Protein AF-A0A545VGW4-F1 (afdb_monomer)

Radius of gyration: 19.96 Å; Cα contacts (8 Å, |Δi|>4): 378; chains: 1; bounding box: 52×43×53 Å

pLDDT: mean 81.4, std 13.67, range [28.83, 96.44]

Organism: NCBI:txid43265

Mean predicted aligned error: 7.71 Å

Foldseek 3Di:
DFPLVVVLVVCAPVAQLLVLLVLLCVQQVVCLVVVDDDPSNVVSLVSSVVRLVVCLPDPPNDLDLSSLNSLVSSVVSCQFHNFPVRCPCSLVSLLSSLLSVQVDPDDDDPSSLRSLQVSLLVNLLVLLQDVPDPLVSNLSSNLVSDDQALDDFPVSHHLPCPHSNNSSCVSVCLVCVVVCLVVLVVSLVSLVVVLVRLVVVLVVLVVVCVVCVVVVHHDDPSSVVSSLRSLLVNLVSLLSNLQSLLSCCVVPNDPVSLVVSVVSLVVLVVSLVVQPVVPLSSLVSSLRNLLSSLLRHPDPVSNVVSVVSNVVNCSSRVSRDDSNSSGDSSVVVVVD

Solvent-accessible surface area (backbone atoms only — not comparable to full-atom values): 18518 Å² total; per-residue (Å²): 86,68,81,52,65,80,53,48,76,83,48,61,84,75,40,73,25,30,42,32,19,53,52,14,43,65,47,38,54,62,24,41,80,68,67,45,84,46,72,68,20,50,54,28,43,52,50,17,52,50,37,46,53,50,53,70,67,38,89,78,52,70,87,42,66,52,55,53,53,18,52,52,41,46,53,57,42,35,53,48,66,29,49,80,84,74,50,76,54,59,63,57,51,51,52,54,46,50,63,62,54,52,78,56,93,61,92,68,52,72,58,50,34,51,51,48,35,53,51,44,51,53,53,48,62,51,35,56,76,35,88,85,57,65,54,76,84,40,44,73,49,48,52,72,31,66,66,89,61,94,61,57,48,97,88,68,43,70,58,66,79,75,34,62,79,44,47,68,46,45,43,60,44,60,74,41,42,82,87,34,44,71,58,45,55,54,53,36,58,51,37,70,58,49,38,61,52,36,49,50,53,40,50,55,52,50,52,53,42,50,51,34,47,76,72,76,38,81,64,55,71,68,56,58,42,41,47,45,31,40,46,44,50,32,29,53,46,46,19,52,38,46,46,41,48,45,52,46,43,72,77,58,72,49,74,73,56,50,57,51,53,55,52,51,36,53,49,27,55,51,46,46,60,74,26,58,92,44,57,53,76,32,38,66,49,36,45,58,19,38,45,35,30,50,75,61,55,84,50,68,66,60,37,51,53,43,53,54,52,50,53,62,45,40,62,32,25,76,56,26,74,69,67,83,72,77,55,66,57,66,74,60,74,72,74,111

Structure (mmCIF, N/CA/C/O backbone):
data_AF-A0A545VGW4-F1
#
_entry.id   AF-A0A545VGW4-F1
#
loop_
_atom_site.group_PDB
_atom_site.id
_atom_site.type_symbol
_atom_site.label_atom_id
_atom_site.label_alt_id
_atom_site.label_comp_id
_atom_site.label_asym_id
_atom_site.label_entity_id
_atom_site.label_seq_id
_atom_site.pdbx_PDB_ins_code
_atom_site.Cartn_x
_atom_site.Cartn_y
_atom_site.Cartn_z
_atom_site.occupancy
_atom_site.B_iso_or_equiv
_atom_site.auth_seq_id
_atom_site.auth_comp_id
_atom_site.auth_asym_id
_atom_site.auth_atom_id
_atom_site.pdbx_PDB_model_num
ATOM 1 N N . MET A 1 1 ? 0.129 3.528 5.821 1.00 46.19 1 MET A N 1
ATOM 2 C CA . MET A 1 1 ? -1.132 3.392 6.587 1.00 46.19 1 MET A CA 1
ATOM 3 C C . MET A 1 1 ? -1.333 4.617 7.460 1.00 46.19 1 MET A C 1
ATOM 5 O O . MET A 1 1 ? -0.367 5.239 7.873 1.00 46.19 1 MET A O 1
ATOM 9 N N . SER A 1 2 ? -2.578 5.034 7.615 1.00 52.00 2 SER A N 1
ATOM 10 C CA . SER A 1 2 ? -2.983 6.432 7.676 1.00 52.00 2 SER A CA 1
ATOM 11 C C . SER A 1 2 ? -3.083 7.013 9.095 1.00 52.00 2 SER A C 1
ATOM 13 O O . SER A 1 2 ? -3.681 6.431 9.994 1.00 52.00 2 SER A O 1
ATOM 15 N N . HIS A 1 3 ? -2.524 8.215 9.280 1.00 64.56 3 HIS A N 1
ATOM 16 C CA . HIS A 1 3 ? -2.482 8.963 10.547 1.00 64.56 3 HIS A CA 1
ATOM 17 C C . HIS A 1 3 ? -3.846 9.086 11.261 1.00 64.56 3 HIS A C 1
ATOM 19 O O . HIS A 1 3 ? -3.894 9.133 12.488 1.00 64.56 3 HIS A O 1
ATOM 25 N N . TRP A 1 4 ? -4.942 9.072 10.497 1.00 78.88 4 TRP A N 1
ATOM 26 C CA . TRP A 1 4 ? -6.310 9.250 10.983 1.00 78.88 4 TRP A CA 1
ATOM 27 C C . TRP A 1 4 ? -6.845 8.094 11.841 1.00 78.88 4 TRP A C 1
ATOM 29 O O . TRP A 1 4 ? -7.785 8.305 12.602 1.00 78.88 4 TRP A O 1
ATOM 39 N N . LEU A 1 5 ? -6.257 6.889 11.781 1.00 82.12 5 LEU A N 1
ATOM 40 C CA . LEU A 1 5 ? -6.705 5.762 12.617 1.00 82.12 5 LEU A CA 1
ATOM 41 C C . LEU A 1 5 ? -6.584 6.068 14.118 1.00 82.12 5 LEU A C 1
ATOM 43 O O . LEU A 1 5 ? -7.394 5.601 14.912 1.00 82.12 5 LEU A O 1
ATOM 47 N N . GLY A 1 6 ? -5.614 6.905 14.506 1.00 81.81 6 GLY A N 1
ATOM 48 C CA . GLY A 1 6 ? -5.460 7.359 15.890 1.00 81.81 6 GLY A CA 1
ATOM 49 C C . GLY A 1 6 ? -6.588 8.270 16.384 1.00 81.81 6 GLY A C 1
ATOM 50 O O . GLY A 1 6 ? -6.734 8.440 17.591 1.00 81.81 6 GLY A O 1
ATOM 51 N N . ASP A 1 7 ? -7.391 8.831 15.478 1.00 85.06 7 ASP A N 1
ATOM 52 C CA . ASP A 1 7 ? -8.531 9.685 15.817 1.00 85.06 7 ASP A CA 1
ATOM 53 C C . ASP A 1 7 ? -9.840 8.895 15.961 1.00 85.06 7 ASP A C 1
ATOM 55 O O . ASP A 1 7 ? -10.827 9.442 16.452 1.00 85.06 7 ASP A O 1
ATOM 59 N N . LEU A 1 8 ? -9.854 7.608 15.587 1.00 87.88 8 LEU A N 1
ATOM 60 C CA . LEU A 1 8 ? -11.040 6.753 15.678 1.00 87.88 8 LEU A CA 1
ATOM 61 C C . LEU A 1 8 ? -11.615 6.619 17.094 1.00 87.88 8 LEU A C 1
ATOM 63 O O . LEU A 1 8 ? -12.831 6.746 17.227 1.00 87.88 8 LEU A O 1
ATOM 67 N N . PRO A 1 9 ? -10.812 6.429 18.164 1.00 87.12 9 PRO A N 1
ATOM 68 C CA . PRO A 1 9 ? -11.367 6.285 19.510 1.00 87.12 9 PRO A CA 1
ATOM 69 C C . PRO A 1 9 ? -12.195 7.495 19.956 1.00 87.12 9 PRO A C 1
ATOM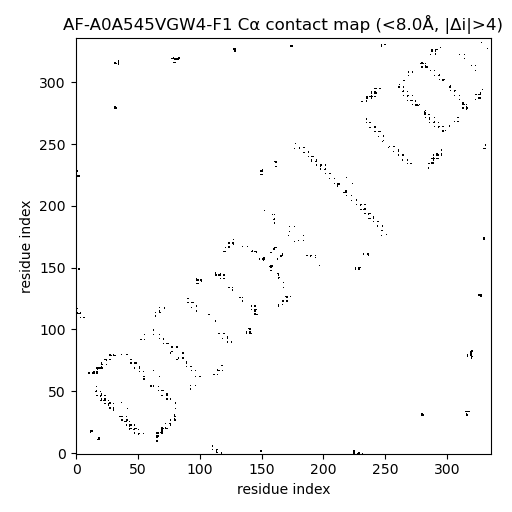 71 O O . PRO A 1 9 ? -13.195 7.337 20.646 1.00 87.12 9 PRO A O 1
ATOM 74 N N . LYS A 1 10 ? -11.826 8.706 19.516 1.00 88.69 10 LYS A N 1
ATOM 75 C CA . LYS A 1 10 ? -12.554 9.946 19.842 1.00 88.69 10 LYS A CA 1
ATOM 76 C C . LYS A 1 10 ? -13.909 10.051 19.134 1.00 88.69 10 LYS A C 1
ATOM 78 O O . LYS A 1 10 ? -14.701 10.919 19.479 1.00 88.69 10 LYS A O 1
ATOM 83 N N . ARG A 1 11 ? -14.148 9.210 18.125 1.00 87.38 11 ARG A N 1
ATOM 84 C CA . ARG A 1 11 ? -15.370 9.179 17.309 1.00 87.38 11 ARG A CA 1
ATOM 85 C C . ARG A 1 11 ? -16.294 8.023 17.682 1.00 87.38 11 ARG A C 1
ATOM 87 O O . ARG A 1 11 ? -17.358 7.892 17.082 1.00 87.38 11 ARG A O 1
ATOM 94 N N . PHE A 1 12 ? -15.917 7.198 18.655 1.00 87.12 12 PHE A N 1
ATOM 95 C CA . PHE A 1 12 ? -16.781 6.132 19.147 1.00 87.12 12 PHE A CA 1
ATOM 96 C C . PHE A 1 12 ? -18.093 6.714 19.703 1.00 87.12 12 PHE A C 1
ATOM 98 O O . PHE A 1 12 ? -18.077 7.711 20.425 1.00 87.12 12 PHE A O 1
ATOM 105 N N . GLY A 1 13 ? -19.228 6.116 19.344 1.00 87.44 13 GLY A N 1
ATOM 106 C CA . GLY A 1 13 ? -20.574 6.572 19.692 1.00 87.44 13 GLY A CA 1
ATOM 107 C C . GLY A 1 13 ? -21.184 7.584 18.715 1.00 87.44 13 GLY A C 1
ATOM 108 O O . GLY A 1 13 ? -22.346 7.952 18.877 1.00 87.44 13 GLY A O 1
ATOM 109 N N . SER A 1 14 ? -20.436 8.049 17.705 1.00 87.12 14 SER A N 1
ATOM 110 C CA . SER A 1 14 ? -20.940 9.035 16.732 1.00 87.12 14 SER A CA 1
ATOM 111 C C . SER A 1 14 ? -21.767 8.414 15.604 1.00 87.12 14 SER A C 1
ATOM 113 O O . SER A 1 14 ? -22.655 9.068 15.059 1.00 87.12 14 SER A O 1
ATOM 115 N N . ASN A 1 15 ? -21.497 7.154 15.252 1.00 88.56 15 ASN A N 1
ATOM 116 C CA . ASN A 1 15 ? -22.116 6.483 14.117 1.00 88.56 15 ASN A CA 1
ATOM 117 C C . ASN A 1 15 ? -22.133 4.964 14.347 1.00 88.56 15 ASN A C 1
ATOM 119 O O . ASN A 1 15 ? -21.097 4.347 14.591 1.00 88.56 15 ASN A O 1
ATOM 123 N N . LYS A 1 16 ? -23.311 4.344 14.201 1.00 90.44 16 LYS A N 1
ATOM 124 C CA . LYS A 1 16 ? -23.504 2.905 14.455 1.00 90.44 16 LYS A CA 1
ATOM 125 C C . LYS A 1 16 ? -22.652 2.006 13.557 1.00 90.44 16 LYS A C 1
ATOM 127 O O . LYS A 1 16 ? -22.210 0.955 14.010 1.00 90.44 16 LYS A O 1
ATOM 132 N N . ALA A 1 17 ? -22.432 2.394 12.300 1.00 89.56 17 ALA A N 1
ATOM 133 C CA . ALA A 1 17 ? -21.600 1.628 11.380 1.00 89.56 17 ALA A CA 1
ATOM 134 C C . ALA A 1 17 ? -20.127 1.674 11.797 1.00 89.56 17 ALA A C 1
ATOM 136 O O . ALA A 1 17 ? -19.459 0.641 11.788 1.00 89.56 17 ALA A O 1
ATOM 137 N N . LEU A 1 18 ? -19.637 2.844 12.222 1.00 91.50 18 LEU A N 1
ATOM 138 C CA . LEU A 1 18 ? -18.276 2.981 12.739 1.00 91.50 18 LEU A CA 1
ATOM 139 C C . LEU A 1 18 ? -18.081 2.189 14.035 1.00 91.50 18 LEU A C 1
ATOM 141 O O . LEU A 1 18 ? -17.096 1.465 14.159 1.00 91.50 18 LEU A O 1
ATOM 145 N N . ASP A 1 19 ? -19.029 2.278 14.966 1.00 93.75 19 ASP A N 1
ATOM 146 C CA . ASP A 1 19 ? -18.958 1.562 16.241 1.00 93.75 19 ASP A CA 1
ATOM 147 C C . ASP A 1 19 ? -18.927 0.047 16.029 1.00 93.75 19 ASP A C 1
ATOM 149 O O . ASP A 1 19 ? -18.067 -0.639 16.585 1.00 93.75 19 ASP A O 1
ATOM 153 N N . ALA A 1 20 ? -19.814 -0.470 15.173 1.00 93.69 20 ALA A N 1
ATOM 154 C CA . ALA A 1 20 ? -19.836 -1.882 14.813 1.00 93.69 20 ALA A CA 1
ATOM 155 C C . ALA A 1 20 ? -18.527 -2.315 14.136 1.00 93.69 20 ALA A C 1
ATOM 157 O O . ALA A 1 20 ? -17.975 -3.357 14.483 1.00 93.69 20 ALA A O 1
ATOM 158 N N . ALA A 1 21 ? -17.977 -1.501 13.230 1.00 93.00 21 ALA A N 1
ATOM 159 C CA . ALA A 1 21 ? -16.710 -1.807 12.572 1.00 93.00 21 ALA A CA 1
ATOM 160 C C . ALA A 1 21 ? -15.518 -1.806 13.548 1.00 93.00 21 ALA A C 1
ATOM 162 O O . ALA A 1 21 ? -14.661 -2.683 13.466 1.00 93.00 21 ALA A O 1
ATOM 163 N N . ILE A 1 22 ? -15.474 -0.881 14.515 1.00 94.00 22 ILE A N 1
ATOM 164 C CA . ILE A 1 22 ? -14.460 -0.877 15.583 1.00 94.00 22 ILE A CA 1
ATOM 165 C C . ILE A 1 22 ? -14.575 -2.149 16.434 1.00 94.00 22 ILE A C 1
ATOM 167 O O . ILE A 1 22 ? -13.563 -2.793 16.711 1.00 94.00 22 ILE A O 1
ATOM 171 N N . GLN A 1 23 ? -15.792 -2.544 16.821 1.00 93.75 23 GLN A N 1
ATOM 172 C CA . GLN A 1 23 ? -16.017 -3.786 17.569 1.00 93.75 23 GLN A CA 1
ATOM 173 C C . GLN A 1 23 ? -15.606 -5.023 16.768 1.00 93.75 23 GLN A C 1
ATOM 175 O O . GLN A 1 23 ? -14.978 -5.929 17.317 1.00 93.75 23 GLN A O 1
ATOM 180 N N . GLY A 1 24 ? -15.892 -5.039 15.466 1.00 93.25 24 GLY A N 1
ATOM 181 C CA . GLY A 1 24 ? -15.442 -6.087 14.561 1.00 93.25 24 GLY A CA 1
ATOM 182 C C . GLY A 1 24 ? -13.918 -6.192 14.508 1.00 93.25 24 GLY A C 1
ATOM 183 O O . GLY A 1 24 ? -13.384 -7.294 14.623 1.00 93.25 24 GLY A O 1
ATOM 184 N N . VAL A 1 25 ? -13.201 -5.067 14.425 1.00 91.62 25 VAL A N 1
ATOM 185 C CA . VAL A 1 25 ? -11.728 -5.053 14.438 1.00 91.62 25 VAL A CA 1
ATOM 186 C C . VAL A 1 25 ? -11.204 -5.618 15.754 1.00 91.62 25 VAL A C 1
ATOM 188 O O . VAL A 1 25 ? -10.326 -6.477 15.737 1.00 91.62 25 VAL A O 1
ATOM 191 N N . ILE A 1 26 ? -11.774 -5.204 16.891 1.00 93.19 26 ILE A N 1
ATOM 192 C CA . ILE A 1 26 ? -11.409 -5.721 18.220 1.00 93.19 26 ILE A CA 1
ATOM 193 C C . ILE A 1 26 ? -11.656 -7.234 18.313 1.00 93.19 26 ILE A C 1
ATOM 195 O O . ILE A 1 26 ? -10.831 -7.956 18.871 1.00 93.19 26 ILE A O 1
ATOM 199 N N . ALA A 1 27 ? -12.768 -7.729 17.765 1.00 92.81 27 ALA A N 1
ATOM 200 C CA . ALA A 1 27 ? -13.104 -9.151 17.768 1.00 92.81 27 ALA A CA 1
ATOM 201 C C . ALA A 1 27 ? -12.227 -9.980 16.811 1.00 92.81 27 ALA A C 1
ATOM 203 O O . ALA A 1 27 ? -11.919 -11.134 17.106 1.00 92.81 27 ALA A O 1
ATOM 204 N N . SER A 1 28 ? -11.814 -9.394 15.686 1.00 90.31 28 SER A N 1
ATOM 205 C CA . SER A 1 28 ? -11.037 -10.063 14.636 1.00 90.31 28 SER A CA 1
ATOM 206 C C . SER A 1 28 ? -9.538 -10.065 14.925 1.00 90.31 28 SER A C 1
ATOM 208 O O . SER A 1 28 ? -8.848 -11.011 14.561 1.00 90.31 28 SER A O 1
ATOM 210 N N . PHE A 1 29 ? -9.023 -9.049 15.621 1.00 89.12 29 PHE A N 1
ATOM 211 C CA . PHE A 1 29 ? -7.591 -8.882 15.873 1.00 89.12 29 PHE A CA 1
ATOM 212 C C . PHE A 1 29 ? -6.909 -10.103 16.527 1.00 89.12 29 PHE A C 1
ATOM 214 O O . PHE A 1 29 ? -5.858 -10.518 16.037 1.00 89.12 29 PHE A O 1
ATOM 221 N N . PRO A 1 30 ? -7.481 -10.756 17.564 1.00 89.81 30 PRO A N 1
ATOM 222 C CA . PRO A 1 30 ? -6.883 -11.964 18.138 1.00 89.81 30 PRO A CA 1
ATOM 223 C C . PRO A 1 30 ? -6.782 -13.134 17.148 1.00 89.81 30 PRO A C 1
ATOM 225 O O . PRO A 1 30 ? -5.889 -13.968 17.297 1.00 89.81 30 PRO A O 1
ATOM 228 N N . CYS A 1 31 ? -7.656 -13.183 16.131 1.00 87.31 31 CYS A N 1
ATOM 229 C CA . CYS A 1 31 ? -7.685 -14.252 15.128 1.00 87.31 31 CYS A CA 1
ATOM 230 C C . CYS A 1 31 ? -6.413 -14.273 14.267 1.00 87.31 31 CYS A C 1
ATOM 232 O O . CYS A 1 31 ? -6.009 -15.339 13.810 1.00 87.31 31 CYS A O 1
ATOM 234 N N . LEU A 1 32 ? -5.742 -13.127 14.098 1.00 82.25 32 LEU A N 1
ATOM 235 C CA . LEU A 1 32 ? -4.473 -13.039 13.370 1.00 82.25 32 LEU A CA 1
ATOM 236 C C . LEU A 1 32 ? -3.341 -13.801 14.067 1.00 82.25 32 LEU A C 1
ATOM 238 O O . LEU A 1 32 ? -2.542 -14.481 13.429 1.00 82.25 32 LEU A O 1
ATOM 242 N N . TYR A 1 33 ? -3.276 -13.699 15.394 1.00 83.50 33 TYR A N 1
ATOM 243 C CA . TYR A 1 33 ? -2.230 -14.348 16.184 1.00 83.50 33 TYR A CA 1
ATOM 244 C C . TYR A 1 33 ? -2.569 -15.809 16.476 1.00 83.50 33 TYR A C 1
ATOM 246 O O . TYR A 1 33 ? -1.687 -16.664 16.434 1.00 83.50 33 TYR A O 1
ATOM 254 N N . SER A 1 34 ? -3.845 -16.108 16.744 1.00 84.88 34 SER A N 1
ATOM 255 C CA . SER A 1 34 ? -4.308 -17.482 16.973 1.00 84.88 34 SER A CA 1
ATOM 256 C C . SER A 1 34 ? -4.441 -18.297 15.686 1.00 84.88 34 SER A C 1
ATOM 258 O O . SER A 1 34 ? -4.616 -19.514 15.755 1.00 84.88 34 SER A O 1
ATOM 260 N N . LYS A 1 35 ? -4.406 -17.637 14.519 1.00 80.50 35 LYS A N 1
ATOM 261 C CA . LYS A 1 35 ? -4.636 -18.227 13.190 1.00 80.50 35 LYS A CA 1
ATOM 262 C C . LYS A 1 35 ? -5.959 -18.992 13.095 1.00 80.50 35 LYS A C 1
ATOM 264 O O . LYS A 1 35 ? -6.089 -19.919 12.302 1.00 80.50 35 LYS A O 1
ATOM 269 N N . THR A 1 36 ? -6.924 -18.620 13.934 1.00 84.75 36 THR A N 1
ATOM 270 C CA . THR A 1 36 ? -8.211 -19.302 14.076 1.00 84.75 36 THR A CA 1
ATOM 271 C C . THR A 1 36 ? -9.320 -18.264 14.082 1.00 84.75 36 THR A C 1
ATOM 273 O O . THR A 1 36 ? -9.398 -17.441 14.998 1.00 84.75 36 THR A O 1
ATOM 276 N N . VAL A 1 37 ? -10.191 -18.317 13.075 1.00 86.50 37 VAL A N 1
ATOM 277 C CA . VAL A 1 37 ? -11.371 -17.453 12.999 1.00 86.50 37 VAL A CA 1
ATOM 278 C C . VAL A 1 37 ? -12.412 -17.913 14.017 1.00 86.50 37 VAL A C 1
ATOM 280 O O . VAL A 1 37 ? -12.737 -19.095 14.121 1.00 86.50 37 VAL A O 1
ATOM 283 N N . THR A 1 38 ? -12.934 -16.970 14.802 1.00 90.00 38 THR A N 1
ATOM 284 C CA . THR A 1 38 ? -13.931 -17.253 15.843 1.00 90.00 38 THR A CA 1
ATOM 285 C C . THR A 1 38 ? -15.333 -16.864 15.389 1.00 90.00 38 THR A C 1
ATOM 287 O O . THR A 1 38 ? -15.511 -15.899 14.646 1.00 90.00 38 THR A O 1
ATOM 290 N N . GLN A 1 39 ? -16.357 -17.545 15.914 1.00 90.06 39 GLN A N 1
ATOM 291 C CA . GLN A 1 39 ? -17.754 -17.168 15.667 1.00 90.06 39 GLN A CA 1
ATOM 292 C C . GLN A 1 39 ? -18.041 -15.722 16.101 1.00 90.06 39 GLN A C 1
ATOM 294 O O . GLN A 1 39 ? -18.779 -15.011 15.432 1.00 90.06 39 GLN A O 1
ATOM 299 N N . ARG A 1 40 ? -17.413 -15.258 17.191 1.00 92.31 40 ARG A N 1
ATOM 300 C CA . ARG A 1 40 ? -17.521 -13.867 17.648 1.00 92.31 40 ARG A CA 1
ATOM 301 C C . ARG A 1 40 ? -17.011 -12.877 16.597 1.00 92.31 40 ARG A C 1
ATOM 303 O O . ARG A 1 40 ? -17.646 -11.846 16.399 1.00 92.31 40 ARG A O 1
ATOM 310 N N . ALA A 1 41 ? -15.876 -13.172 15.966 1.00 90.88 41 ALA A N 1
ATOM 311 C CA . ALA A 1 41 ? -15.297 -12.316 14.937 1.00 90.88 41 ALA A CA 1
ATOM 312 C C . ALA A 1 41 ? -16.190 -12.265 13.687 1.00 90.88 41 ALA A C 1
ATOM 314 O O . ALA A 1 41 ? -16.485 -11.174 13.207 1.00 90.88 41 ALA A O 1
ATOM 315 N N . LEU A 1 42 ? -16.704 -13.418 13.242 1.00 89.19 42 LEU A N 1
ATOM 316 C CA . LEU A 1 42 ? -17.641 -13.502 12.115 1.00 89.19 42 LEU A CA 1
ATOM 317 C C . LEU A 1 42 ? -18.936 -12.724 12.382 1.00 89.19 42 LEU A C 1
ATOM 319 O O . LEU A 1 42 ? -19.303 -11.865 11.589 1.00 89.19 42 LEU A O 1
ATOM 323 N N . SER A 1 43 ? -19.578 -12.934 13.537 1.00 91.25 43 SER A N 1
ATOM 324 C CA . SER A 1 43 ? -20.806 -12.207 13.886 1.00 91.25 43 SER A CA 1
ATOM 325 C C . SER A 1 43 ? -20.599 -10.690 13.928 1.00 91.25 43 SER A C 1
ATOM 327 O O . SER A 1 43 ? -21.470 -9.936 13.500 1.00 91.25 43 SER A O 1
ATOM 329 N N . ALA A 1 44 ? -19.452 -10.230 14.437 1.00 92.62 44 ALA A N 1
ATOM 330 C CA . ALA A 1 44 ? -19.139 -8.804 14.501 1.00 92.62 44 ALA A CA 1
ATOM 331 C C . ALA A 1 44 ? -18.834 -8.211 13.113 1.00 92.62 44 ALA A C 1
ATOM 333 O O . ALA A 1 44 ? -19.229 -7.079 12.828 1.00 92.62 44 ALA A O 1
ATOM 334 N N . TYR A 1 45 ? -18.174 -8.975 12.237 1.00 89.50 45 TYR A N 1
ATOM 335 C CA . TYR A 1 45 ? -17.965 -8.607 10.837 1.00 89.50 45 TYR A CA 1
ATOM 336 C C . TYR A 1 45 ? -19.293 -8.481 10.078 1.00 89.50 45 TYR A C 1
ATOM 338 O O . TYR A 1 45 ? -19.542 -7.446 9.455 1.00 89.50 45 TYR A O 1
ATOM 346 N N . ASP A 1 46 ? -20.180 -9.470 10.200 1.00 88.75 46 ASP A N 1
ATOM 347 C CA . ASP A 1 46 ? -21.503 -9.455 9.567 1.00 88.75 46 ASP A CA 1
ATOM 348 C C . ASP A 1 46 ? -22.355 -8.282 10.060 1.00 88.75 46 ASP A C 1
ATOM 350 O O . ASP A 1 46 ? -23.044 -7.614 9.281 1.00 88.75 46 ASP A O 1
ATOM 354 N N . GLU A 1 47 ? -22.290 -7.987 11.360 1.00 91.94 47 GLU A N 1
ATOM 355 C CA . GLU A 1 47 ? -22.981 -6.844 11.944 1.00 91.94 47 GLU A CA 1
ATOM 356 C C . GLU A 1 47 ? -22.453 -5.511 11.394 1.00 91.94 47 GLU A C 1
ATOM 358 O O . GLU A 1 47 ? -23.252 -4.651 11.002 1.00 91.94 47 GLU A O 1
ATOM 363 N N . ALA A 1 48 ? -21.131 -5.343 11.308 1.00 90.44 48 ALA A N 1
ATOM 364 C CA . ALA A 1 48 ? -20.516 -4.159 10.716 1.00 90.44 48 ALA A CA 1
ATOM 365 C C . ALA A 1 48 ? -20.910 -3.995 9.238 1.00 90.44 48 ALA A C 1
ATOM 367 O O . ALA A 1 48 ? -21.322 -2.907 8.820 1.00 90.44 48 ALA A O 1
ATOM 368 N N . LEU A 1 49 ? -20.871 -5.082 8.460 1.00 87.88 49 LEU A N 1
ATOM 369 C CA . LEU A 1 49 ? -21.258 -5.094 7.050 1.00 87.88 49 LEU A CA 1
ATOM 370 C C . LEU A 1 49 ? -22.729 -4.705 6.871 1.00 87.88 49 LEU A C 1
ATOM 372 O O . LEU A 1 49 ? -23.069 -3.901 5.997 1.00 87.88 49 LEU A O 1
ATOM 376 N N . ARG A 1 50 ? -23.611 -5.227 7.731 1.00 88.25 50 ARG A N 1
ATOM 377 C CA . ARG A 1 50 ? -25.034 -4.875 7.749 1.00 88.25 50 ARG A CA 1
ATOM 378 C C . ARG A 1 50 ? -25.239 -3.382 7.996 1.00 88.25 50 ARG A C 1
ATOM 380 O O . ARG A 1 50 ? -25.997 -2.758 7.255 1.00 88.25 50 ARG A O 1
ATOM 387 N N . TYR A 1 51 ? -24.589 -2.797 9.004 1.00 88.69 51 TYR A N 1
ATOM 388 C CA . TYR A 1 51 ? -24.754 -1.369 9.293 1.00 88.69 51 TYR A CA 1
ATOM 389 C C . TYR A 1 51 ? -24.220 -0.476 8.178 1.00 88.69 51 TYR A C 1
ATOM 391 O O . TYR A 1 51 ? -24.889 0.487 7.818 1.00 88.69 51 TYR A O 1
ATOM 399 N N . VAL A 1 52 ? -23.081 -0.820 7.576 1.00 84.56 52 VAL A N 1
ATOM 400 C CA . VAL A 1 52 ? -22.548 -0.071 6.431 1.00 84.56 52 VAL A CA 1
ATOM 401 C C . VAL A 1 52 ? -23.495 -0.127 5.229 1.00 84.56 52 VAL A C 1
ATOM 403 O O . VAL A 1 52 ? -23.760 0.904 4.609 1.00 84.56 52 VAL A O 1
ATOM 406 N N . ARG A 1 53 ? -24.079 -1.295 4.927 1.00 82.62 53 ARG A N 1
ATOM 407 C CA . ARG A 1 53 ? -25.102 -1.423 3.873 1.00 82.62 53 ARG A CA 1
ATOM 408 C C . ARG A 1 53 ? -26.321 -0.541 4.154 1.00 82.62 53 ARG A C 1
ATOM 410 O O . ARG A 1 53 ? -26.782 0.151 3.250 1.00 82.62 53 ARG A O 1
ATOM 417 N N . LEU A 1 54 ? -26.807 -0.521 5.396 1.00 83.69 54 LEU A N 1
ATOM 418 C CA . LEU A 1 54 ? -27.930 0.332 5.801 1.00 83.69 54 LEU A CA 1
ATOM 419 C C . LEU A 1 54 ? -27.603 1.826 5.649 1.00 83.69 54 LEU A C 1
ATOM 421 O O . LEU A 1 54 ? -28.398 2.561 5.067 1.00 83.69 54 LEU A O 1
ATOM 425 N N . SER A 1 55 ? -26.418 2.263 6.089 1.00 79.62 55 SER A N 1
ATOM 426 C CA . SER A 1 55 ? -25.954 3.652 5.943 1.00 79.62 55 SER A CA 1
ATOM 427 C C . SER A 1 55 ? -25.841 4.105 4.483 1.00 79.62 55 SER A C 1
ATOM 429 O O . SER A 1 55 ? -25.994 5.284 4.182 1.00 79.62 55 SER A O 1
ATOM 431 N N . LEU A 1 56 ? -25.595 3.178 3.555 1.00 73.56 56 LEU A N 1
ATOM 432 C CA . LEU A 1 56 ? -25.516 3.474 2.122 1.00 73.56 56 LEU A CA 1
ATOM 433 C C . LEU A 1 56 ? -26.879 3.470 1.417 1.00 73.56 56 LEU A C 1
ATOM 435 O O . LEU A 1 56 ? -27.034 4.115 0.374 1.00 73.56 56 LEU A O 1
ATOM 439 N N . GLN A 1 57 ? -27.863 2.752 1.959 1.00 74.19 57 GLN A N 1
ATOM 440 C CA . GLN A 1 57 ? -29.233 2.722 1.440 1.00 74.19 57 GLN A CA 1
ATOM 441 C C . GLN A 1 57 ? -30.050 3.938 1.876 1.00 74.19 57 GLN A C 1
ATOM 443 O O . GLN A 1 57 ? -30.916 4.390 1.126 1.00 74.19 57 GLN A O 1
ATOM 448 N N . ASP A 1 58 ? -29.776 4.487 3.057 1.00 68.19 58 ASP A N 1
ATOM 449 C CA . ASP A 1 58 ? -30.493 5.652 3.552 1.00 68.19 58 ASP A CA 1
ATOM 450 C C . ASP A 1 58 ? -30.045 6.928 2.808 1.00 68.19 58 ASP A C 1
ATOM 452 O O . ASP A 1 58 ? -28.944 7.451 2.969 1.00 68.19 58 ASP A O 1
ATOM 456 N N . ALA A 1 59 ? -30.933 7.434 1.946 1.00 51.19 59 ALA A N 1
ATOM 457 C CA . ALA A 1 59 ? -30.729 8.664 1.183 1.00 51.19 59 ALA A CA 1
ATOM 458 C C . ALA A 1 59 ? -30.679 9.928 2.067 1.00 51.19 59 ALA A C 1
ATOM 460 O O . ALA A 1 59 ? -30.289 10.992 1.580 1.00 51.19 59 ALA A O 1
ATOM 461 N N . ARG A 1 60 ? -31.099 9.831 3.339 1.00 52.91 60 ARG A N 1
ATOM 462 C CA . ARG A 1 60 ? -31.116 10.932 4.313 1.00 52.91 60 ARG A CA 1
ATOM 463 C C . ARG A 1 60 ? -29.876 10.953 5.194 1.00 52.91 60 ARG A C 1
ATOM 465 O O . ARG A 1 60 ? -29.488 12.041 5.623 1.00 52.91 60 ARG A O 1
ATOM 472 N N . THR A 1 61 ? -29.230 9.811 5.448 1.00 50.81 61 THR A N 1
ATOM 473 C CA . THR A 1 61 ? -27.904 9.827 6.067 1.00 50.81 61 THR A CA 1
ATOM 474 C C . THR A 1 61 ? -26.930 10.415 5.068 1.00 50.81 61 THR A C 1
ATOM 476 O O . THR A 1 61 ? -26.621 9.842 4.022 1.00 50.81 61 THR A O 1
ATOM 479 N N . ASN A 1 62 ? -26.468 11.618 5.390 1.00 53.81 62 ASN A N 1
ATOM 480 C CA . ASN A 1 62 ? -25.275 12.176 4.797 1.00 53.81 62 ASN A CA 1
ATOM 481 C C . ASN A 1 62 ? -24.210 11.078 4.774 1.00 53.81 62 ASN A C 1
ATOM 483 O O . ASN A 1 62 ? -23.888 10.522 5.811 1.00 53.81 62 ASN A O 1
ATOM 487 N N . VAL A 1 63 ? -23.728 10.767 3.575 1.00 61.75 63 VAL A N 1
ATOM 488 C CA . VAL A 1 63 ? -22.493 10.034 3.282 1.00 61.75 63 VAL A CA 1
ATOM 489 C C . VAL A 1 63 ? -21.390 10.715 4.111 1.00 61.75 63 VAL A C 1
ATOM 491 O O . VAL A 1 63 ? -20.830 11.729 3.682 1.00 61.75 63 VAL A O 1
ATOM 494 N N . ASP A 1 64 ? -21.225 10.254 5.357 1.00 74.44 64 ASP A N 1
ATOM 495 C CA . ASP A 1 64 ? -20.414 10.854 6.415 1.00 74.44 64 ASP A CA 1
ATOM 496 C C . ASP A 1 64 ? -19.083 10.116 6.565 1.00 74.44 64 ASP A C 1
ATOM 498 O O . ASP A 1 64 ? -18.892 8.965 6.159 1.00 74.44 64 ASP A O 1
ATOM 502 N N . THR A 1 65 ? -18.099 10.825 7.097 1.00 80.75 65 THR A N 1
ATOM 503 C CA . THR A 1 65 ? -16.725 10.327 7.133 1.00 80.75 65 THR A CA 1
ATOM 504 C C . THR A 1 65 ? -16.582 9.130 8.070 1.00 80.75 65 THR A C 1
ATOM 506 O O . THR A 1 65 ? -15.740 8.263 7.849 1.00 80.75 65 THR A O 1
ATOM 509 N N . GLU A 1 66 ? -17.463 9.016 9.051 1.00 85.94 66 GLU A N 1
ATOM 510 C CA . GLU A 1 66 ? -17.607 7.873 9.934 1.00 85.94 66 GLU A CA 1
ATOM 511 C C . GLU A 1 66 ? -17.977 6.598 9.160 1.00 85.94 66 GLU A C 1
ATOM 513 O O . GLU A 1 66 ? -17.339 5.561 9.355 1.00 85.94 66 GLU A O 1
ATOM 518 N N . CYS A 1 67 ? -18.930 6.665 8.224 1.00 83.94 67 CYS A N 1
ATOM 519 C CA . CYS A 1 67 ? -19.264 5.540 7.351 1.00 83.94 67 CYS A CA 1
ATOM 520 C C . CYS A 1 67 ? -18.094 5.155 6.426 1.00 83.94 67 CYS A C 1
ATOM 522 O O . CYS A 1 67 ? -17.887 3.969 6.162 1.00 83.94 67 CYS A O 1
ATOM 524 N N . MET A 1 68 ? -17.285 6.117 5.960 1.00 80.81 68 MET A N 1
ATOM 525 C CA . MET A 1 68 ? -16.045 5.806 5.226 1.00 80.81 68 MET A CA 1
ATOM 526 C C . MET A 1 68 ? -15.031 5.073 6.090 1.00 80.81 68 MET A C 1
ATOM 528 O O . MET A 1 68 ? -14.425 4.094 5.658 1.00 80.81 68 MET A O 1
ATOM 532 N N . SER A 1 69 ? -14.825 5.557 7.310 1.00 87.19 69 SER A N 1
ATOM 533 C CA . SER A 1 69 ? -13.943 4.896 8.256 1.00 87.19 69 SER A CA 1
ATOM 534 C C . SER A 1 69 ? -14.415 3.465 8.518 1.00 87.19 69 SER A C 1
ATOM 536 O O . SER A 1 69 ? -13.592 2.556 8.476 1.00 87.19 69 SER A O 1
ATOM 538 N N . ALA A 1 70 ? -15.724 3.246 8.677 1.00 89.00 70 ALA A N 1
ATOM 539 C CA . ALA A 1 70 ? -16.311 1.915 8.816 1.00 89.00 70 ALA A CA 1
ATOM 540 C C . ALA A 1 70 ? -16.039 1.014 7.597 1.00 89.00 7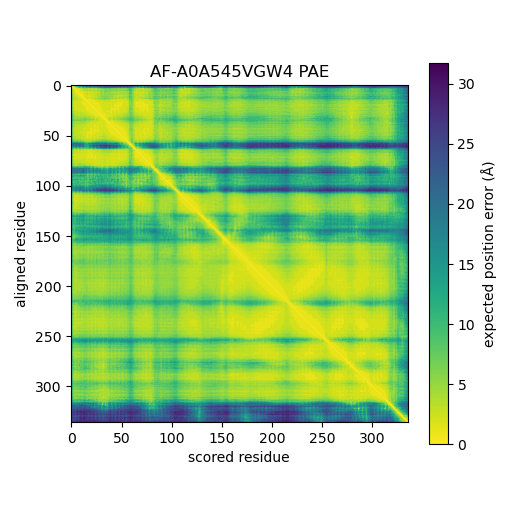0 ALA A C 1
ATOM 542 O O . ALA A 1 70 ? -15.636 -0.133 7.770 1.00 89.00 70 ALA A O 1
ATOM 543 N N . LEU A 1 71 ? -16.187 1.538 6.372 1.00 85.25 71 LEU A N 1
ATOM 544 C CA . LEU A 1 71 ? -15.857 0.826 5.128 1.00 85.25 71 LEU A CA 1
ATOM 545 C C . LEU A 1 71 ? -14.384 0.403 5.070 1.00 85.25 71 LEU A C 1
ATOM 547 O O . LEU A 1 71 ? -14.083 -0.736 4.721 1.00 85.25 71 LEU A O 1
ATOM 551 N N . PHE A 1 72 ? -13.461 1.295 5.438 1.00 85.06 72 PHE A N 1
ATOM 552 C CA . PHE A 1 72 ? -12.039 0.951 5.492 1.00 85.06 72 PHE A CA 1
ATOM 553 C C . PHE A 1 72 ? -11.762 -0.148 6.527 1.00 85.06 72 PHE A C 1
ATOM 555 O O . PHE A 1 72 ? -11.040 -1.097 6.235 1.00 85.06 72 PHE A O 1
ATOM 562 N N . LEU A 1 73 ? -12.352 -0.054 7.723 1.00 89.31 73 LEU A N 1
ATOM 563 C CA . LEU A 1 73 ? -12.194 -1.083 8.753 1.00 89.31 73 LEU A CA 1
ATOM 564 C C . LEU A 1 73 ? -12.801 -2.427 8.322 1.00 89.31 73 LEU A C 1
ATOM 566 O O . LEU A 1 73 ? -12.221 -3.463 8.627 1.00 89.31 73 LEU A O 1
ATOM 570 N N . LEU A 1 74 ? -13.914 -2.425 7.579 1.00 87.00 74 LEU A N 1
ATOM 571 C CA . LEU A 1 74 ? -14.473 -3.635 6.963 1.00 87.00 74 LEU A CA 1
ATOM 572 C C . LEU A 1 74 ? -13.498 -4.295 6.000 1.00 87.00 74 LEU A C 1
ATOM 574 O O . LEU A 1 74 ? -13.321 -5.505 6.073 1.00 87.00 74 LEU A O 1
ATOM 578 N N . HIS A 1 75 ? -12.844 -3.511 5.146 1.00 81.25 75 HIS A N 1
ATOM 579 C CA . HIS A 1 75 ? -11.820 -4.028 4.245 1.00 81.25 75 HIS A CA 1
ATOM 580 C C . HIS A 1 75 ? -10.647 -4.650 5.022 1.00 81.25 75 HIS A C 1
ATOM 582 O O . HIS A 1 75 ? -10.241 -5.769 4.729 1.00 81.25 75 HIS A O 1
ATOM 588 N N . VAL A 1 76 ? -10.182 -3.989 6.089 1.00 83.38 76 VAL A N 1
ATOM 589 C CA . VAL A 1 76 ? -9.129 -4.529 6.968 1.00 83.38 76 VAL A CA 1
ATOM 590 C C . VAL A 1 76 ? -9.555 -5.836 7.647 1.00 83.38 76 VAL A C 1
ATOM 592 O O . VAL A 1 76 ? -8.777 -6.779 7.695 1.00 83.38 76 VAL A O 1
ATOM 595 N N . MET A 1 77 ? -10.782 -5.917 8.170 1.00 85.56 77 MET A N 1
ATOM 596 C CA . MET A 1 77 ? -11.296 -7.155 8.771 1.00 85.56 77 MET A CA 1
ATOM 597 C C . MET A 1 77 ? -11.439 -8.268 7.737 1.00 85.56 77 MET A C 1
ATOM 599 O O . MET A 1 77 ? -11.098 -9.413 8.023 1.00 85.56 77 MET A O 1
ATOM 603 N N . HIS A 1 78 ? -11.919 -7.934 6.540 1.00 81.00 78 HIS A N 1
ATOM 604 C CA . HIS A 1 78 ? -12.039 -8.880 5.441 1.00 81.00 78 HIS A CA 1
ATOM 605 C C . HIS A 1 78 ? -10.678 -9.501 5.098 1.00 81.00 78 HIS A C 1
ATOM 607 O O . HIS A 1 78 ? -10.575 -10.718 4.980 1.00 81.00 78 HIS A O 1
ATOM 613 N N . ASP A 1 79 ? -9.616 -8.695 5.065 1.00 78.00 79 ASP A N 1
ATOM 614 C CA . ASP A 1 79 ? -8.245 -9.175 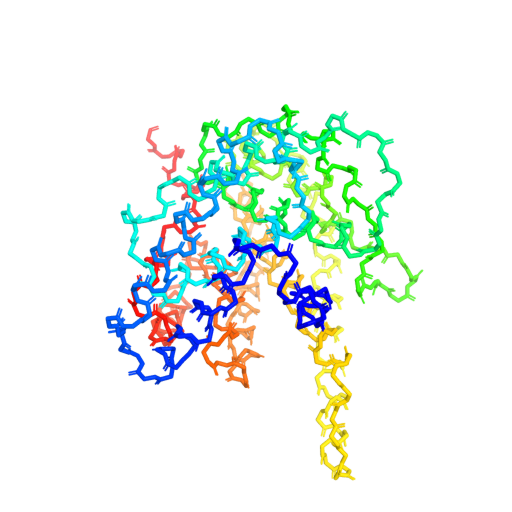4.866 1.00 78.00 79 ASP A CA 1
ATOM 615 C C . ASP A 1 79 ? -7.737 -10.095 5.990 1.00 78.00 79 ASP A C 1
ATOM 617 O O . ASP A 1 79 ? -6.712 -10.750 5.821 1.00 78.00 79 ASP A O 1
ATOM 621 N N . TRP A 1 80 ? -8.392 -10.145 7.150 1.00 82.00 80 TRP A N 1
ATOM 622 C CA . TRP A 1 80 ? -7.960 -10.962 8.290 1.00 82.00 80 TRP A CA 1
ATOM 623 C C . TRP A 1 80 ? -8.765 -12.249 8.441 1.00 82.00 80 TRP A C 1
ATOM 625 O O . TRP A 1 80 ? -8.200 -13.289 8.779 1.00 82.00 80 TRP A O 1
ATOM 635 N N . ILE A 1 81 ? -10.081 -12.162 8.243 1.00 80.56 81 ILE A N 1
ATOM 636 C CA . ILE A 1 81 ? -11.041 -13.223 8.584 1.00 80.56 81 ILE A CA 1
ATOM 637 C C . ILE A 1 81 ? -12.079 -13.491 7.486 1.00 80.56 81 ILE A C 1
ATOM 639 O O . ILE A 1 81 ? -12.931 -14.358 7.658 1.00 80.56 81 ILE A O 1
ATOM 643 N N . GLY A 1 82 ? -12.077 -12.710 6.405 1.00 68.56 82 GLY A N 1
ATOM 644 C CA . GLY A 1 82 ? -13.062 -12.819 5.336 1.00 68.56 82 GLY A CA 1
ATOM 645 C C . GLY A 1 82 ? -12.723 -13.937 4.356 1.00 68.56 82 GLY A C 1
ATOM 646 O O . GLY A 1 82 ? -11.559 -14.152 4.022 1.00 68.56 82 GLY A O 1
ATOM 647 N N . LYS A 1 83 ? -13.752 -14.620 3.842 1.00 67.38 83 LYS A N 1
ATOM 648 C CA . LYS A 1 83 ? -13.615 -15.551 2.714 1.00 67.38 83 LYS A CA 1
ATOM 649 C C . LYS A 1 83 ? -13.881 -14.818 1.405 1.00 67.38 83 LYS A C 1
ATOM 651 O O . LYS A 1 83 ? -14.681 -13.891 1.357 1.00 67.38 83 LYS A O 1
ATOM 656 N N . ARG A 1 84 ? -13.283 -15.286 0.304 1.00 57.00 84 ARG A N 1
ATOM 657 C CA . ARG A 1 84 ? -13.383 -14.650 -1.027 1.00 57.00 84 ARG A CA 1
ATOM 658 C C . ARG A 1 84 ? -14.819 -14.350 -1.486 1.00 57.00 84 ARG A C 1
ATOM 660 O O . ARG A 1 84 ? -15.040 -13.327 -2.114 1.00 57.00 84 ARG A O 1
ATOM 667 N N . GLN A 1 85 ? -15.778 -15.220 -1.168 1.00 54.09 85 GLN A N 1
ATOM 668 C CA . GLN A 1 85 ? -17.188 -15.052 -1.558 1.00 54.09 85 GLN A CA 1
ATOM 669 C C . GLN A 1 85 ? -17.913 -13.958 -0.749 1.00 54.09 85 GLN A C 1
ATOM 671 O O . GLN A 1 85 ? -18.949 -13.466 -1.183 1.00 54.09 85 GLN A O 1
ATOM 676 N N . ASP A 1 86 ? -17.348 -13.536 0.387 1.00 54.94 86 ASP A N 1
ATOM 677 C CA . ASP A 1 86 ? -17.923 -12.522 1.278 1.00 54.94 86 ASP A CA 1
ATOM 678 C C . ASP A 1 86 ? -17.400 -11.102 0.976 1.00 54.94 86 ASP A C 1
ATOM 680 O O . ASP A 1 86 ? -17.841 -10.133 1.600 1.00 54.94 86 ASP A O 1
ATOM 684 N N . ALA A 1 87 ? -16.436 -10.976 0.050 1.00 55.25 87 ALA A N 1
ATOM 685 C CA . ALA A 1 87 ? -15.841 -9.705 -0.381 1.00 55.25 87 ALA A CA 1
ATOM 686 C C . ALA A 1 87 ? -16.732 -8.950 -1.377 1.00 55.25 87 ALA A C 1
ATOM 688 O O . ALA A 1 87 ? -16.671 -7.718 -1.461 1.00 55.25 87 ALA A O 1
ATOM 689 N N . ASP A 1 88 ? -17.542 -9.706 -2.127 1.00 56.53 88 ASP A N 1
ATOM 690 C CA . ASP A 1 88 ? -18.399 -9.206 -3.195 1.00 56.53 88 ASP A CA 1
ATOM 691 C C . ASP A 1 88 ? -19.360 -8.152 -2.626 1.00 56.53 88 ASP A C 1
ATOM 693 O O . ASP A 1 88 ? -20.220 -8.416 -1.776 1.00 56.53 88 ASP A O 1
ATOM 697 N N . GLY A 1 89 ? -19.183 -6.907 -3.060 1.00 63.53 89 GLY A N 1
ATOM 698 C CA . GLY A 1 89 ? -19.974 -5.766 -2.624 1.00 63.53 89 GLY A CA 1
ATOM 699 C C . GLY A 1 89 ? -19.217 -4.738 -1.785 1.00 63.53 89 GLY A C 1
ATOM 700 O O . GLY A 1 89 ? -19.601 -3.575 -1.827 1.00 63.53 89 GLY A O 1
ATOM 701 N N . ILE A 1 90 ? -18.168 -5.078 -1.022 1.00 67.94 90 ILE A N 1
ATOM 702 C CA . ILE A 1 90 ? -17.508 -4.085 -0.137 1.00 67.94 90 ILE A CA 1
ATOM 703 C C . ILE A 1 90 ? -16.858 -2.967 -0.960 1.00 67.94 90 ILE A C 1
ATOM 705 O O . ILE A 1 90 ? -16.998 -1.781 -0.641 1.00 67.94 90 ILE A O 1
ATOM 709 N N . PHE A 1 91 ? -16.197 -3.333 -2.054 1.00 66.62 91 PHE A N 1
ATOM 710 C CA . PHE A 1 91 ? -15.574 -2.375 -2.960 1.00 66.62 91 PHE A CA 1
ATOM 711 C C . PHE A 1 91 ? -16.605 -1.571 -3.754 1.00 66.62 91 PHE A C 1
ATOM 713 O O . PHE A 1 91 ? -16.449 -0.361 -3.905 1.00 66.62 91 PHE A O 1
ATOM 720 N N . GLU A 1 92 ? -17.707 -2.187 -4.178 1.00 66.81 92 GLU A N 1
ATOM 721 C CA . GLU A 1 92 ? -18.836 -1.518 -4.831 1.00 66.81 92 GLU A CA 1
ATOM 722 C C . GLU A 1 92 ? -19.489 -0.487 -3.910 1.00 66.81 92 GLU A C 1
ATOM 724 O O . GLU A 1 92 ? -19.865 0.602 -4.355 1.00 66.81 92 GLU A O 1
ATOM 729 N N . LEU A 1 93 ? -19.597 -0.803 -2.617 1.00 68.94 93 LEU A N 1
ATOM 730 C CA . LEU A 1 93 ? -20.058 0.121 -1.586 1.00 68.94 93 LEU A CA 1
ATOM 731 C C . LEU A 1 93 ? -19.074 1.296 -1.439 1.00 68.94 93 LEU A C 1
ATOM 733 O O . LEU A 1 93 ? -19.512 2.447 -1.397 1.00 68.94 93 LEU A O 1
ATOM 737 N N . GLY A 1 94 ? -17.762 1.034 -1.461 1.00 69.06 94 GLY A N 1
ATOM 738 C CA . GLY A 1 94 ? -16.713 2.061 -1.473 1.00 69.06 94 GLY A CA 1
ATOM 739 C C . GLY A 1 94 ? -16.758 2.983 -2.701 1.00 69.06 94 GLY A C 1
ATOM 740 O O . GLY A 1 94 ? -16.687 4.206 -2.562 1.00 69.06 94 GLY A O 1
ATOM 741 N N . ILE A 1 95 ? -16.951 2.427 -3.899 1.00 67.69 95 ILE A N 1
ATOM 742 C CA . ILE A 1 95 ? -17.085 3.176 -5.161 1.00 67.69 95 ILE A CA 1
ATOM 743 C C . ILE A 1 95 ? -18.364 4.016 -5.166 1.00 67.69 95 ILE A C 1
ATOM 745 O O . ILE A 1 95 ? -18.328 5.217 -5.453 1.00 67.69 95 ILE A O 1
ATOM 749 N N . SER A 1 96 ? -19.493 3.407 -4.797 1.00 66.38 96 SER A N 1
ATOM 750 C CA . SER A 1 96 ? -20.786 4.090 -4.680 1.00 66.38 96 SER A CA 1
ATOM 751 C C . SER A 1 96 ? -20.702 5.262 -3.706 1.00 66.38 96 SER A C 1
ATOM 753 O O . SER A 1 96 ? -21.241 6.342 -3.967 1.00 66.38 96 SER A O 1
ATOM 755 N N . TYR A 1 97 ? -19.989 5.069 -2.597 1.00 70.56 97 TYR A N 1
ATOM 756 C CA . TYR A 1 97 ? -19.720 6.114 -1.624 1.00 70.56 97 TYR A CA 1
ATOM 757 C C . TYR A 1 97 ? -18.877 7.242 -2.236 1.00 70.56 97 TYR A C 1
ATOM 759 O O . TYR A 1 97 ? -19.269 8.412 -2.155 1.00 70.56 97 TYR A O 1
ATOM 767 N N . ALA A 1 98 ? -17.741 6.916 -2.869 1.00 67.38 98 ALA A N 1
ATOM 768 C CA . ALA A 1 98 ? -16.839 7.903 -3.462 1.00 67.38 98 ALA A CA 1
ATOM 769 C C . ALA A 1 98 ? -17.601 8.831 -4.425 1.00 67.38 98 ALA A C 1
ATOM 771 O O . ALA A 1 98 ? -17.580 10.051 -4.238 1.00 67.38 98 ALA A O 1
ATOM 772 N N . LEU A 1 99 ? -18.394 8.258 -5.339 1.00 67.00 99 LEU A N 1
ATOM 773 C CA . LEU A 1 99 ? -19.247 8.990 -6.288 1.00 67.00 99 LEU A CA 1
ATOM 774 C C . LEU A 1 99 ? -20.250 9.934 -5.611 1.00 67.00 99 LEU A C 1
ATOM 776 O O . LEU A 1 99 ? -20.455 11.062 -6.065 1.00 67.00 99 LEU A O 1
ATOM 780 N N . ARG A 1 100 ? -20.890 9.501 -4.518 1.00 66.88 100 ARG A N 1
ATOM 781 C CA . ARG A 1 100 ? -21.855 10.336 -3.781 1.00 66.88 100 ARG A CA 1
ATOM 782 C C . ARG A 1 100 ? -21.167 11.471 -3.020 1.00 66.88 100 ARG A C 1
ATOM 784 O O . ARG A 1 100 ? -21.713 12.570 -2.933 1.00 66.88 100 ARG A O 1
ATOM 791 N N . SER A 1 101 ? -19.963 11.225 -2.506 1.00 63.50 101 SER A N 1
ATOM 792 C CA . SER A 1 101 ? -19.190 12.180 -1.703 1.00 63.50 101 SER A CA 1
ATOM 793 C C . SER A 1 101 ? -18.533 13.304 -2.522 1.00 63.50 101 SER A C 1
ATOM 795 O O . SER A 1 101 ? -18.229 14.368 -1.974 1.00 63.50 101 SER A O 1
ATOM 797 N N . ALA A 1 102 ? -18.339 13.084 -3.828 1.00 59.88 102 ALA A N 1
ATOM 798 C CA . ALA A 1 102 ? -17.787 14.039 -4.792 1.00 59.88 102 ALA A CA 1
ATOM 799 C C . ALA A 1 102 ? -18.688 15.254 -5.032 1.00 59.88 102 ALA A C 1
ATOM 801 O O . ALA A 1 102 ? -18.219 16.355 -5.301 1.00 59.88 102 ALA A O 1
ATOM 802 N N . LYS A 1 103 ? -20.004 15.050 -4.914 1.00 57.34 103 LYS A N 1
ATOM 803 C CA . LYS A 1 103 ? -21.028 16.060 -5.214 1.00 57.34 103 LYS A CA 1
ATOM 804 C C . LYS A 1 103 ? -21.123 17.166 -4.157 1.00 57.34 103 LYS A C 1
ATOM 806 O O . LYS A 1 103 ? -21.920 18.086 -4.310 1.00 57.34 103 LYS A O 1
ATOM 811 N N . ARG A 1 104 ? -20.343 17.083 -3.074 1.00 56.31 104 ARG A N 1
ATOM 812 C CA . ARG A 1 104 ? -20.367 18.028 -1.952 1.00 56.31 104 ARG A CA 1
ATOM 813 C C . ARG A 1 104 ? -19.074 18.833 -1.935 1.00 56.31 104 ARG A C 1
ATOM 815 O O . ARG A 1 104 ? -18.065 18.383 -1.403 1.00 56.31 104 ARG A O 1
ATOM 822 N N . GLY A 1 105 ? -19.111 20.016 -2.544 1.00 53.50 105 GLY A N 1
ATOM 823 C CA . GLY A 1 105 ? -18.010 20.984 -2.577 1.00 53.50 105 GLY A CA 1
ATOM 824 C C . GLY A 1 105 ? -17.772 21.677 -1.231 1.00 53.50 105 GLY A C 1
ATOM 825 O O . GLY A 1 105 ? -17.885 22.894 -1.140 1.00 53.50 105 GLY A O 1
ATOM 826 N N . THR A 1 106 ? -17.479 20.919 -0.175 1.00 55.91 106 THR A N 1
ATOM 827 C CA . THR A 1 106 ? -17.195 21.449 1.168 1.00 55.91 106 THR A CA 1
ATOM 828 C C . THR A 1 106 ? -15.700 21.388 1.469 1.00 55.91 106 THR A C 1
ATOM 830 O O . THR A 1 106 ? -15.031 20.422 1.103 1.00 55.91 106 THR A O 1
ATOM 833 N N . ALA A 1 107 ? -15.175 22.401 2.164 1.00 67.44 107 ALA A N 1
ATOM 834 C CA . ALA A 1 107 ? -13.815 22.386 2.696 1.00 67.44 107 ALA A CA 1
ATOM 835 C C . ALA A 1 107 ? -13.650 21.193 3.656 1.00 67.44 107 ALA A C 1
ATOM 837 O O . ALA A 1 107 ? -14.204 21.189 4.751 1.00 67.44 107 ALA A O 1
ATOM 838 N N . LEU A 1 108 ? -12.930 20.160 3.213 1.00 73.25 108 LEU A N 1
ATOM 839 C CA . LEU A 1 108 ? -12.736 18.922 3.967 1.00 73.25 108 LEU A CA 1
ATOM 840 C C . LEU A 1 108 ? -11.753 19.136 5.123 1.00 73.25 108 LEU A C 1
ATOM 842 O O . LEU A 1 108 ? -10.662 19.689 4.928 1.00 73.25 108 LEU A O 1
ATOM 846 N N . SER A 1 109 ? -12.083 18.621 6.308 1.00 78.88 109 SER A N 1
ATOM 847 C CA . SER A 1 109 ? -11.120 18.572 7.413 1.00 78.88 109 SER A CA 1
ATOM 848 C C . SER A 1 109 ? -9.937 17.648 7.073 1.00 78.88 109 SER A C 1
ATOM 850 O O . SER A 1 109 ? -9.966 16.871 6.114 1.00 78.88 109 SER A O 1
ATOM 852 N N . GLU A 1 110 ? -8.845 17.736 7.834 1.00 79.69 110 GLU A N 1
ATOM 853 C CA . GLU A 1 110 ? -7.668 16.881 7.617 1.00 79.69 110 GLU A CA 1
ATOM 854 C C . GLU A 1 110 ? -8.001 15.387 7.747 1.00 79.69 110 GLU A C 1
ATOM 856 O O . GLU A 1 110 ? -7.589 14.586 6.906 1.00 79.69 110 GLU A O 1
ATOM 861 N N . PHE A 1 111 ? -8.818 15.030 8.743 1.00 81.75 111 PHE A N 1
ATOM 862 C CA . PHE A 1 111 ? -9.305 13.667 8.949 1.00 81.75 111 PHE A CA 1
ATOM 863 C C . PHE A 1 111 ? -10.053 13.148 7.714 1.00 81.75 111 PHE A C 1
ATOM 865 O O . PHE A 1 111 ? -9.730 12.084 7.191 1.00 81.75 111 PHE A O 1
ATOM 872 N N . GLU A 1 112 ? -10.993 13.935 7.187 1.00 80.06 112 GLU A N 1
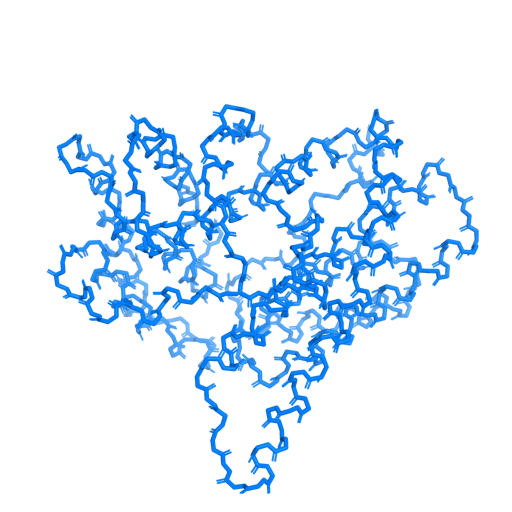ATOM 873 C CA . GLU A 1 112 ? -11.798 13.551 6.022 1.00 80.06 112 GLU A CA 1
ATOM 874 C C . GLU A 1 112 ? -10.945 13.378 4.768 1.00 80.06 112 GLU A C 1
ATOM 876 O O . GLU A 1 112 ? -11.118 12.410 4.028 1.00 80.06 112 GLU A O 1
ATOM 881 N N . ARG A 1 113 ? -9.978 14.278 4.545 1.00 78.75 113 ARG A N 1
ATOM 882 C CA . ARG A 1 113 ? -9.020 14.147 3.438 1.00 78.75 113 ARG A CA 1
ATOM 883 C C . ARG A 1 113 ? -8.195 12.871 3.564 1.00 78.75 113 ARG A C 1
ATOM 885 O O . ARG A 1 113 ? -8.003 12.171 2.571 1.00 78.75 113 ARG A O 1
ATOM 892 N N . ALA A 1 114 ? -7.729 12.549 4.767 1.00 79.38 114 ALA A N 1
ATOM 893 C CA . ALA A 1 114 ? -6.908 11.371 5.010 1.00 79.38 114 ALA A CA 1
ATOM 894 C C . ALA A 1 114 ? -7.699 10.060 4.833 1.00 79.38 114 ALA A C 1
ATOM 896 O O . ALA A 1 114 ? -7.187 9.117 4.219 1.00 79.38 114 ALA A O 1
ATOM 897 N N . VAL A 1 115 ? -8.948 10.009 5.309 1.00 80.94 115 VAL A N 1
ATOM 898 C CA . VAL A 1 115 ? -9.864 8.875 5.101 1.00 80.94 115 VAL A CA 1
ATOM 899 C C . VAL A 1 115 ? -10.152 8.694 3.612 1.00 80.94 115 VAL A C 1
ATOM 901 O O . VAL A 1 115 ? -9.885 7.622 3.067 1.00 80.94 115 VAL A O 1
ATOM 904 N N . ARG A 1 116 ? -10.595 9.759 2.927 1.00 79.31 116 ARG A N 1
ATOM 905 C CA . ARG A 1 116 ? -10.903 9.712 1.491 1.00 79.31 116 ARG A CA 1
ATOM 906 C C . ARG A 1 116 ? -9.706 9.256 0.668 1.00 79.31 116 ARG A C 1
ATOM 908 O O . ARG A 1 116 ? -9.859 8.374 -0.162 1.00 79.31 116 ARG A O 1
ATOM 915 N N . ARG A 1 117 ? -8.505 9.780 0.934 1.00 79.81 117 ARG A N 1
ATOM 916 C CA . ARG A 1 117 ? -7.287 9.352 0.230 1.00 79.81 117 ARG A CA 1
ATOM 917 C C . ARG A 1 117 ? -6.998 7.864 0.419 1.00 79.81 117 ARG A C 1
ATOM 919 O O . ARG A 1 117 ? -6.582 7.204 -0.526 1.00 79.81 117 ARG A O 1
ATOM 926 N N . THR A 1 118 ? -7.197 7.344 1.630 1.00 80.88 118 THR A N 1
ATOM 927 C CA . THR A 1 118 ? -6.959 5.923 1.928 1.00 80.88 118 THR A CA 1
ATOM 928 C C . THR A 1 118 ? -7.888 5.049 1.087 1.00 80.88 118 THR A C 1
ATOM 930 O O . THR A 1 118 ? -7.420 4.144 0.405 1.00 80.88 118 THR A O 1
ATOM 933 N N . ILE A 1 119 ? -9.178 5.391 1.050 1.00 79.62 119 ILE A N 1
ATOM 934 C CA . ILE A 1 119 ? -10.181 4.675 0.253 1.00 79.62 119 ILE A CA 1
ATOM 935 C C . ILE A 1 119 ? -9.917 4.822 -1.247 1.00 79.62 119 ILE A C 1
ATOM 937 O O . ILE A 1 119 ? -10.009 3.836 -1.969 1.00 79.62 119 ILE A O 1
ATOM 941 N N . SER A 1 120 ? -9.528 6.011 -1.719 1.00 79.94 120 SER A N 1
ATOM 942 C CA . SER A 1 120 ? -9.139 6.236 -3.117 1.00 79.94 120 SER A CA 1
ATOM 943 C C . SER A 1 120 ? -8.041 5.270 -3.558 1.00 79.94 120 SER A C 1
ATOM 945 O O . SER A 1 120 ? -8.139 4.683 -4.630 1.00 79.94 120 SER A O 1
ATOM 947 N N . ILE A 1 121 ? -7.009 5.078 -2.726 1.00 79.62 121 ILE A N 1
ATOM 948 C CA . ILE A 1 121 ? -5.923 4.136 -3.022 1.00 79.62 121 ILE A CA 1
ATOM 949 C C . ILE A 1 121 ? -6.458 2.700 -3.060 1.00 79.62 121 ILE A C 1
ATOM 951 O O . ILE A 1 121 ? -6.145 1.986 -4.005 1.00 79.62 121 ILE A O 1
ATOM 955 N N . CYS A 1 122 ? -7.299 2.291 -2.103 1.00 78.88 122 CYS A N 1
ATOM 956 C CA . CYS A 1 122 ? -7.923 0.962 -2.116 1.00 78.88 122 CYS A CA 1
ATOM 957 C C . CYS A 1 122 ? -8.745 0.718 -3.395 1.00 78.88 122 CYS A C 1
ATOM 959 O O . CYS A 1 122 ? -8.596 -0.325 -4.018 1.00 78.88 122 CYS A O 1
ATOM 961 N N . ILE A 1 123 ? -9.556 1.692 -3.830 1.00 78.12 123 ILE A N 1
ATOM 962 C CA . ILE A 1 123 ? -10.356 1.597 -5.065 1.00 78.12 123 ILE A CA 1
ATOM 963 C C . ILE A 1 123 ? -9.455 1.478 -6.301 1.00 78.12 123 ILE A C 1
ATOM 965 O O . ILE A 1 123 ? -9.732 0.676 -7.189 1.00 78.12 123 ILE A O 1
ATOM 969 N N . ILE A 1 124 ? -8.377 2.267 -6.371 1.00 79.62 124 ILE A N 1
ATOM 970 C CA . ILE A 1 124 ? -7.428 2.198 -7.489 1.00 79.62 124 ILE A CA 1
ATOM 971 C C . ILE A 1 124 ? -6.750 0.825 -7.532 1.00 79.62 124 ILE A C 1
ATOM 973 O O . ILE A 1 124 ? -6.663 0.235 -8.604 1.00 79.62 124 ILE A O 1
ATOM 977 N N . LEU A 1 125 ? -6.300 0.297 -6.392 1.00 77.88 125 LEU A N 1
ATOM 978 C CA . LEU A 1 125 ? -5.670 -1.024 -6.346 1.00 77.88 125 LEU A CA 1
ATOM 979 C C . LEU A 1 125 ? -6.642 -2.135 -6.770 1.00 77.88 125 LEU A C 1
ATOM 981 O O . LEU A 1 125 ? -6.256 -2.994 -7.554 1.00 77.88 125 LEU A O 1
ATOM 985 N N . GLU A 1 126 ? -7.904 -2.070 -6.341 1.00 74.12 126 GLU A N 1
ATOM 986 C CA . GLU A 1 126 ? -8.939 -3.038 -6.735 1.00 74.12 126 GLU A CA 1
ATOM 987 C C . GLU A 1 126 ? -9.280 -2.972 -8.235 1.00 74.12 126 GLU A C 1
ATOM 989 O O . GLU A 1 126 ? -9.577 -3.978 -8.881 1.00 74.12 126 GLU A O 1
ATOM 994 N N . SER A 1 127 ? -9.201 -1.783 -8.837 1.00 76.12 127 SER A N 1
ATOM 995 C CA . SER A 1 127 ? -9.464 -1.606 -10.272 1.00 76.12 127 SER A CA 1
ATOM 996 C C . SER A 1 127 ? -8.452 -2.303 -11.187 1.00 76.12 127 SER A C 1
ATOM 998 O O . SER A 1 127 ? -8.713 -2.453 -12.381 1.00 76.12 127 SER A O 1
ATOM 1000 N N . PHE A 1 128 ? -7.323 -2.785 -10.654 1.00 71.25 128 PHE A N 1
ATOM 1001 C CA . PHE A 1 128 ? -6.430 -3.661 -11.412 1.00 71.25 128 PHE A CA 1
ATOM 1002 C C . PHE A 1 128 ? -7.123 -4.973 -11.794 1.00 71.25 128 PHE A C 1
ATOM 1004 O O . PHE A 1 128 ? -6.928 -5.458 -12.906 1.00 71.25 128 PHE A O 1
ATOM 1011 N N . HIS A 1 129 ? -7.976 -5.522 -10.928 1.00 63.12 129 HIS A N 1
ATOM 1012 C CA . HIS A 1 129 ? -8.647 -6.814 -11.135 1.00 63.12 129 HIS A CA 1
ATOM 1013 C C . HIS A 1 129 ? -10.007 -6.677 -11.805 1.00 63.12 129 HIS A C 1
ATOM 1015 O O . HIS A 1 129 ? -10.494 -7.611 -12.446 1.00 63.12 129 HIS A O 1
ATOM 1021 N N . ARG A 1 130 ? -10.620 -5.504 -11.663 1.00 67.50 130 ARG A N 1
ATOM 1022 C CA . ARG A 1 130 ? -12.024 -5.263 -11.969 1.00 67.50 130 ARG A CA 1
ATOM 1023 C C . ARG A 1 130 ? -12.199 -4.277 -13.114 1.00 67.50 130 ARG A C 1
ATOM 1025 O O . ARG A 1 130 ? -12.144 -3.062 -12.940 1.00 67.50 130 ARG A O 1
ATOM 1032 N N . ARG A 1 131 ? -12.446 -4.825 -14.308 1.00 66.94 131 ARG A N 1
ATOM 1033 C CA . ARG A 1 131 ? -12.670 -4.048 -15.544 1.00 66.94 131 ARG A CA 1
ATOM 1034 C C . ARG A 1 131 ? -14.000 -3.289 -15.563 1.00 66.94 131 ARG A C 1
ATOM 1036 O O . ARG A 1 131 ? -14.197 -2.437 -16.420 1.00 66.94 131 ARG A O 1
ATOM 1043 N N . ASP A 1 132 ? -14.909 -3.602 -14.647 1.00 68.69 132 ASP A N 1
ATOM 1044 C CA . ASP A 1 132 ?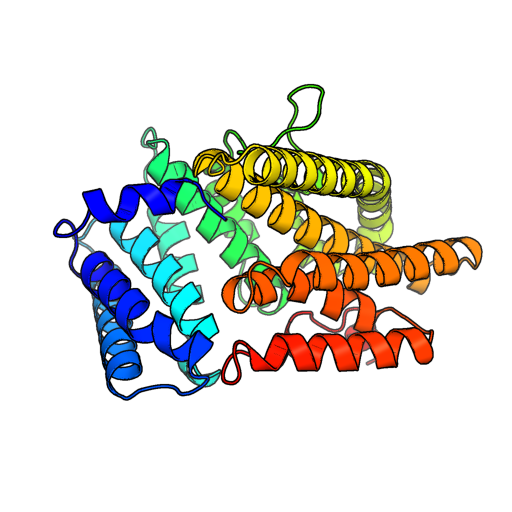 -16.184 -2.908 -14.465 1.00 68.69 132 ASP A CA 1
ATOM 1045 C C . ASP A 1 132 ? -16.036 -1.576 -13.709 1.00 68.69 132 ASP A C 1
ATOM 1047 O O . ASP A 1 132 ? -16.943 -0.742 -13.744 1.00 68.69 132 ASP A O 1
ATOM 1051 N N . ILE A 1 133 ? -14.886 -1.328 -13.069 1.00 70.94 133 ILE A N 1
ATOM 1052 C CA . ILE A 1 133 ? -14.615 -0.068 -12.374 1.00 70.94 133 ILE A CA 1
ATOM 1053 C C . ILE A 1 133 ? -14.184 0.999 -13.387 1.00 70.94 133 ILE A C 1
ATOM 1055 O O . ILE A 1 133 ? -13.036 1.052 -13.826 1.00 70.94 133 ILE A O 1
ATOM 1059 N N . ASN A 1 134 ? -15.097 1.915 -13.715 1.00 71.00 134 ASN A N 1
ATOM 1060 C CA . ASN A 1 134 ? -14.784 3.083 -14.536 1.00 71.00 134 ASN A CA 1
ATOM 1061 C C . ASN A 1 134 ? -14.100 4.180 -13.695 1.00 71.00 134 ASN A C 1
ATOM 1063 O O . ASN A 1 134 ? -14.753 5.062 -13.131 1.00 71.00 134 ASN A O 1
ATOM 1067 N N . LEU A 1 135 ? -12.766 4.130 -13.610 1.00 72.88 135 LEU A N 1
ATOM 1068 C CA . LEU A 1 135 ? -11.978 5.149 -12.907 1.00 72.88 135 LEU A CA 1
ATOM 1069 C C . LEU A 1 135 ? -12.026 6.535 -13.556 1.00 72.88 135 LEU A C 1
ATOM 1071 O O . LEU A 1 135 ? -11.840 7.531 -12.857 1.00 72.88 135 LEU A O 1
ATOM 1075 N N . GLU A 1 136 ? -12.285 6.627 -14.858 1.00 69.31 136 GLU A N 1
ATOM 1076 C CA . GLU A 1 136 ? -12.365 7.907 -15.568 1.00 69.31 136 GLU A CA 1
ATOM 1077 C C . GLU A 1 136 ? -13.502 8.770 -15.002 1.00 69.31 136 GLU A C 1
ATOM 1079 O O . GLU A 1 136 ? -13.311 9.949 -14.704 1.00 69.31 136 GLU A O 1
ATOM 1084 N N . GLN A 1 137 ? -14.651 8.152 -14.707 1.00 67.75 137 GLN A N 1
ATOM 1085 C CA . GLN A 1 137 ? -15.775 8.811 -14.030 1.00 67.75 137 GLN A CA 1
ATOM 1086 C C . GLN A 1 137 ? -15.456 9.215 -12.580 1.00 67.75 137 GLN A C 1
ATOM 1088 O O . GLN A 1 137 ? -16.089 10.115 -12.024 1.00 67.75 137 GLN A O 1
ATOM 1093 N N . LEU A 1 138 ? -14.468 8.568 -11.957 1.00 70.56 138 LEU A N 1
ATOM 1094 C CA . LEU A 1 138 ? -14.053 8.811 -10.576 1.00 70.56 138 LEU A CA 1
ATOM 1095 C C . LEU A 1 138 ? -12.908 9.822 -10.466 1.00 70.56 138 LEU A C 1
ATOM 1097 O O . LEU A 1 138 ? -12.705 10.373 -9.384 1.00 70.56 138 LEU A O 1
ATOM 1101 N N . ILE A 1 139 ? -12.182 10.106 -11.552 1.00 72.38 139 ILE A N 1
ATOM 1102 C CA . ILE A 1 139 ? -10.890 10.803 -11.513 1.00 72.38 139 ILE A CA 1
ATOM 1103 C C . ILE A 1 139 ? -10.981 12.162 -10.811 1.00 72.38 139 ILE A C 1
ATOM 1105 O O . ILE A 1 139 ? -10.194 12.446 -9.910 1.00 72.38 139 ILE A O 1
ATOM 1109 N N . GLY A 1 140 ? -12.010 12.959 -11.122 1.00 69.12 140 GLY A N 1
ATOM 1110 C CA . GLY A 1 140 ? -12.230 14.263 -10.494 1.00 69.12 140 GLY A CA 1
ATOM 1111 C C . GLY A 1 140 ? -12.460 14.154 -8.986 1.00 69.12 140 GLY A C 1
ATOM 1112 O O . GLY A 1 140 ? -11.940 14.955 -8.217 1.00 69.12 140 GLY A O 1
ATOM 1113 N N . THR A 1 141 ? -13.162 13.109 -8.545 1.00 71.62 141 THR A N 1
ATOM 1114 C CA . THR A 1 141 ? -13.403 12.822 -7.124 1.00 71.62 141 THR A CA 1
ATOM 1115 C C . THR A 1 141 ? -12.122 12.421 -6.406 1.00 71.62 141 THR A C 1
ATOM 1117 O O . THR A 1 141 ? -11.844 12.898 -5.306 1.00 71.62 141 THR A O 1
ATOM 1120 N N . LEU A 1 142 ? -11.345 11.531 -7.026 1.00 72.75 142 LEU A N 1
ATOM 1121 C CA . LEU A 1 142 ? -10.127 10.980 -6.444 1.00 72.75 142 LEU A CA 1
ATOM 1122 C C . LEU A 1 142 ? -9.055 12.070 -6.312 1.00 72.75 142 LEU A C 1
ATOM 1124 O O . LEU A 1 142 ? -8.388 12.154 -5.281 1.00 72.75 142 LEU A O 1
ATOM 1128 N N . LEU A 1 143 ? -8.941 12.963 -7.298 1.00 72.31 143 LEU A N 1
ATOM 1129 C CA . LEU A 1 143 ? -7.973 14.062 -7.289 1.00 72.31 143 LEU A CA 1
ATOM 1130 C C . LEU A 1 143 ? -8.245 15.106 -6.195 1.00 72.31 143 LEU A C 1
ATOM 1132 O O . LEU A 1 143 ? -7.295 15.660 -5.652 1.00 72.31 143 LEU A O 1
ATOM 1136 N N . ILE A 1 144 ? -9.501 15.316 -5.779 1.00 67.06 144 ILE A N 1
ATOM 1137 C CA . ILE A 1 144 ? -9.844 16.214 -4.652 1.00 67.06 144 ILE A CA 1
ATOM 1138 C C . ILE A 1 144 ? -9.246 15.718 -3.316 1.00 67.06 144 ILE A C 1
ATOM 1140 O O . ILE A 1 144 ? -9.133 16.470 -2.349 1.00 67.06 144 ILE A O 1
ATOM 1144 N N . THR A 1 145 ? -8.835 14.448 -3.247 1.00 65.44 145 THR A N 1
ATOM 1145 C CA . THR A 1 145 ? -8.251 13.826 -2.044 1.00 65.44 145 THR A CA 1
ATOM 1146 C C . THR A 1 145 ? -6.728 13.997 -1.938 1.00 65.44 145 THR A C 1
ATOM 1148 O O . THR A 1 145 ? -6.114 13.594 -0.936 1.00 65.44 145 THR A O 1
ATOM 1151 N N . GLU A 1 146 ? -6.110 14.624 -2.947 1.00 67.94 146 GLU A N 1
ATOM 1152 C CA . GLU A 1 146 ? -4.715 15.057 -2.903 1.00 67.94 146 GLU A CA 1
ATOM 1153 C C . GLU A 1 146 ? -4.507 16.058 -1.759 1.00 67.94 146 GLU A C 1
ATOM 1155 O O . GLU A 1 146 ? -5.284 16.979 -1.514 1.00 67.94 146 GLU A O 1
ATOM 1160 N N . GLY A 1 147 ? -3.446 15.844 -0.997 1.00 65.88 147 GLY A N 1
ATOM 1161 C CA . GLY A 1 147 ? -3.076 16.694 0.125 1.00 65.88 147 GLY A CA 1
ATOM 1162 C C . GLY A 1 147 ? -1.723 16.265 0.684 1.00 65.88 147 GLY A C 1
ATOM 1163 O O . GLY A 1 147 ? -1.110 15.338 0.145 1.00 65.88 147 GLY A O 1
ATOM 1164 N N . PRO A 1 148 ? -1.263 16.873 1.789 1.00 66.38 148 PRO A N 1
ATOM 1165 C CA . PRO A 1 148 ? 0.072 16.615 2.307 1.00 66.38 148 PRO A CA 1
ATOM 1166 C C . PRO A 1 148 ? 0.253 15.125 2.602 1.00 66.38 148 PRO A C 1
ATOM 1168 O O . PRO A 1 148 ? -0.623 14.468 3.181 1.00 66.38 148 PRO A O 1
ATOM 1171 N N . ARG A 1 149 ? 1.360 14.564 2.118 1.00 71.88 149 ARG A N 1
ATOM 1172 C CA . ARG A 1 149 ? 1.755 13.184 2.400 1.00 71.88 149 ARG A CA 1
ATOM 1173 C C . ARG A 1 149 ? 2.494 13.163 3.737 1.00 71.88 149 ARG A C 1
ATOM 1175 O O . ARG A 1 149 ? 3.213 14.111 4.034 1.00 71.88 149 ARG A O 1
ATOM 1182 N N . PRO A 1 150 ? 2.349 12.088 4.529 1.00 67.81 150 PRO A N 1
ATOM 1183 C CA . PRO A 1 150 ? 3.086 11.968 5.784 1.00 67.81 150 PRO A CA 1
ATOM 1184 C C . PRO A 1 150 ? 4.601 11.869 5.558 1.00 67.81 150 PRO A C 1
ATOM 1186 O O . PRO A 1 150 ? 5.363 12.099 6.484 1.00 67.81 150 PRO A O 1
ATOM 1189 N N . TYR A 1 151 ? 5.030 11.538 4.337 1.00 77.00 151 TYR A N 1
ATOM 1190 C CA . TYR A 1 151 ? 6.423 11.496 3.923 1.00 77.00 151 TYR A CA 1
ATOM 1191 C C . TYR A 1 151 ? 6.610 12.262 2.615 1.00 77.00 151 TYR A C 1
ATOM 1193 O O . TYR A 1 151 ? 5.778 12.205 1.704 1.00 77.00 151 TYR A O 1
ATOM 1201 N N . THR A 1 152 ? 7.732 12.959 2.534 1.00 82.81 152 THR A N 1
ATOM 1202 C CA . THR A 1 152 ? 8.196 13.698 1.365 1.00 82.81 152 THR A CA 1
ATOM 1203 C C . THR A 1 152 ? 9.652 13.343 1.102 1.00 82.81 152 THR A C 1
ATOM 1205 O O . THR A 1 152 ? 10.328 12.718 1.926 1.00 82.81 152 THR A O 1
ATOM 1208 N N . ARG A 1 153 ? 10.121 13.720 -0.082 1.00 80.69 153 ARG A N 1
ATOM 1209 C CA . ARG A 1 153 ? 11.536 13.727 -0.433 1.00 80.69 153 ARG A CA 1
ATOM 1210 C C . ARG A 1 153 ? 12.286 14.754 0.423 1.00 80.69 153 ARG A C 1
ATOM 1212 O O . ARG A 1 153 ? 11.681 15.638 1.028 1.00 80.69 153 ARG A O 1
ATOM 1219 N N . ALA A 1 154 ? 13.616 14.678 0.412 1.00 75.75 154 ALA A N 1
ATOM 1220 C CA . ALA A 1 154 ? 14.482 15.614 1.134 1.00 75.75 154 ALA A CA 1
ATOM 1221 C C . ALA A 1 154 ? 14.271 17.092 0.739 1.00 75.75 154 ALA A C 1
ATOM 1223 O O . ALA A 1 154 ? 14.485 17.981 1.553 1.00 75.75 154 ALA A O 1
ATOM 1224 N N . ASP A 1 155 ? 13.810 17.359 -0.488 1.00 76.25 155 ASP A N 1
ATOM 1225 C CA . ASP A 1 155 ? 13.465 18.700 -0.982 1.00 76.25 155 ASP A CA 1
ATOM 1226 C C . ASP A 1 155 ? 12.046 19.159 -0.583 1.00 76.25 155 ASP A C 1
ATOM 1228 O O . ASP A 1 155 ? 11.558 20.180 -1.067 1.00 76.25 155 ASP A O 1
ATOM 1232 N N . GLY A 1 156 ? 11.356 18.394 0.267 1.00 78.31 156 GLY A N 1
ATOM 1233 C CA . GLY A 1 156 ? 9.998 18.675 0.724 1.00 78.31 156 GLY A CA 1
ATOM 1234 C C . GLY A 1 156 ? 8.902 18.318 -0.282 1.00 78.31 156 GLY A C 1
ATOM 1235 O O . GLY A 1 156 ? 7.723 18.469 0.040 1.00 78.31 156 GLY A O 1
ATOM 1236 N N . LYS A 1 157 ? 9.239 17.819 -1.479 1.00 82.00 157 LYS A N 1
ATOM 1237 C CA . LYS A 1 157 ? 8.248 17.468 -2.507 1.00 82.00 157 LYS A CA 1
ATOM 1238 C C . LYS A 1 157 ? 7.694 16.059 -2.311 1.00 82.00 157 LYS A C 1
ATOM 1240 O O . LYS A 1 157 ? 8.354 15.165 -1.781 1.00 82.00 157 LYS A O 1
ATOM 1245 N N . ALA A 1 158 ? 6.462 15.844 -2.764 1.00 84.31 158 ALA A N 1
ATOM 1246 C CA . ALA A 1 158 ? 5.870 14.512 -2.809 1.00 84.31 158 ALA A CA 1
ATOM 1247 C C . ALA A 1 158 ? 6.542 13.643 -3.888 1.00 84.31 158 ALA A C 1
ATOM 1249 O O . ALA A 1 158 ? 7.030 14.151 -4.897 1.00 84.31 158 ALA A O 1
ATOM 1250 N N . TYR A 1 159 ? 6.525 12.327 -3.677 1.00 88.88 159 TYR A N 1
ATOM 1251 C CA . TYR A 1 159 ? 6.908 11.345 -4.689 1.00 88.88 159 TYR A CA 1
ATOM 1252 C C . TYR A 1 159 ? 5.853 11.318 -5.795 1.00 88.88 159 TYR A C 1
ATOM 1254 O O . TYR A 1 159 ? 4.678 11.038 -5.540 1.00 88.88 159 TYR A O 1
ATOM 1262 N N . SER A 1 160 ? 6.272 11.649 -7.011 1.00 88.88 160 SER A N 1
ATOM 1263 C CA . SER A 1 160 ? 5.396 11.839 -8.166 1.00 88.88 160 SER A CA 1
ATOM 1264 C C . SER A 1 160 ? 4.716 10.539 -8.595 1.00 88.88 160 SER A C 1
ATOM 1266 O O . SER A 1 160 ? 3.523 10.555 -8.912 1.00 88.88 160 SER A O 1
ATOM 1268 N N . SER A 1 161 ? 5.419 9.407 -8.494 1.00 89.25 161 SER A N 1
ATOM 1269 C CA . SER A 1 161 ? 4.886 8.070 -8.796 1.00 89.25 161 SER A CA 1
ATOM 1270 C C . SER A 1 161 ? 3.750 7.636 -7.861 1.00 89.25 161 SER A C 1
ATOM 1272 O O . SER A 1 161 ? 2.921 6.809 -8.231 1.00 89.25 161 SER A O 1
ATOM 1274 N N . LEU A 1 162 ? 3.666 8.226 -6.664 1.00 89.44 162 LEU A N 1
ATOM 1275 C CA . LEU A 1 162 ? 2.704 7.848 -5.624 1.00 89.44 162 LEU A CA 1
ATOM 1276 C C . LEU A 1 162 ? 1.533 8.828 -5.478 1.00 89.44 162 LEU A C 1
ATOM 1278 O O . LEU A 1 162 ? 0.713 8.673 -4.565 1.00 89.44 162 LEU A O 1
ATOM 1282 N N . THR A 1 163 ? 1.437 9.838 -6.345 1.00 87.38 163 THR A N 1
ATOM 1283 C CA . THR A 1 163 ? 0.268 10.730 -6.401 1.00 87.38 163 THR A CA 1
ATOM 1284 C C . THR A 1 163 ? -0.953 9.974 -6.924 1.00 87.38 163 THR A C 1
ATOM 1286 O O . THR A 1 163 ? -0.831 9.084 -7.759 1.00 87.38 163 THR A O 1
ATOM 1289 N N . ILE A 1 164 ? -2.151 10.329 -6.462 1.00 83.31 164 ILE A N 1
ATOM 1290 C CA . ILE A 1 164 ? -3.419 9.800 -6.979 1.00 83.31 164 ILE A CA 1
ATOM 1291 C C . ILE A 1 164 ? -3.509 10.015 -8.494 1.00 83.31 164 ILE A C 1
ATOM 1293 O O . ILE A 1 164 ? -3.971 9.129 -9.204 1.00 83.31 164 ILE A O 1
ATOM 1297 N N . ALA A 1 165 ? -3.008 11.149 -8.993 1.00 84.31 165 ALA A N 1
ATOM 1298 C CA . ALA A 1 165 ? -2.958 11.452 -10.422 1.00 84.31 165 ALA A CA 1
ATOM 1299 C C . ALA A 1 165 ? -2.108 10.459 -11.232 1.00 84.31 165 ALA A C 1
ATOM 1301 O O . ALA A 1 165 ? -2.445 10.166 -12.378 1.00 84.31 165 ALA A O 1
ATOM 1302 N N . SER A 1 166 ? -1.022 9.945 -10.657 1.00 88.25 166 SER A N 1
ATOM 1303 C CA . SER A 1 166 ? -0.214 8.892 -11.279 1.00 88.25 166 SER A CA 1
ATOM 1304 C C . SER A 1 166 ? -0.875 7.526 -11.111 1.00 88.25 166 SER A C 1
ATOM 1306 O O . SER A 1 166 ? -1.040 6.794 -12.083 1.00 88.25 166 SER A O 1
ATOM 1308 N N . LEU A 1 167 ? -1.337 7.212 -9.898 1.00 88.00 167 LEU A N 1
ATOM 1309 C CA . LEU A 1 167 ? -1.910 5.907 -9.569 1.00 88.00 167 LEU A CA 1
ATOM 1310 C C . LEU A 1 167 ? -3.191 5.602 -10.359 1.00 88.00 167 LEU A C 1
ATOM 1312 O O . LEU A 1 167 ? -3.379 4.474 -10.800 1.00 88.00 167 LEU A O 1
ATOM 1316 N N . VAL A 1 168 ? -4.054 6.595 -10.595 1.00 86.44 168 VAL A N 1
ATOM 1317 C CA . VAL A 1 168 ? -5.325 6.406 -11.321 1.00 86.44 168 VAL A CA 1
ATOM 1318 C C . VAL A 1 168 ? -5.132 6.010 -12.791 1.00 86.44 168 VAL A C 1
ATOM 1320 O O . VAL A 1 168 ? -6.044 5.460 -13.398 1.00 86.44 168 VAL A O 1
ATOM 1323 N N . LYS A 1 169 ? -3.949 6.263 -13.368 1.00 86.62 169 LYS A N 1
ATOM 1324 C CA . LYS A 1 169 ? -3.612 5.880 -14.749 1.00 86.62 169 LYS A CA 1
ATOM 1325 C C . LYS A 1 169 ? -3.164 4.424 -14.856 1.00 86.62 169 LYS A C 1
ATOM 1327 O O . LYS A 1 169 ? -3.275 3.834 -15.928 1.00 86.62 169 LYS A O 1
ATOM 1332 N N . LEU A 1 170 ? -2.650 3.851 -13.764 1.00 87.00 170 LEU A N 1
ATOM 1333 C CA . LEU A 1 170 ? -2.036 2.522 -13.750 1.00 87.00 170 LEU A CA 1
ATOM 1334 C C . LEU A 1 170 ? -2.939 1.420 -14.322 1.00 87.00 170 LEU A C 1
ATOM 1336 O O . LEU A 1 170 ? -2.426 0.628 -15.107 1.00 87.00 170 LEU A O 1
ATOM 1340 N N . PRO A 1 171 ? -4.255 1.358 -14.029 1.00 84.31 171 PRO A N 1
ATOM 1341 C CA . PRO A 1 171 ? -5.099 0.302 -14.581 1.00 84.31 171 PRO A CA 1
ATOM 1342 C C . PRO A 1 171 ? -5.151 0.351 -16.106 1.00 84.31 171 PRO A C 1
ATOM 1344 O O . PRO A 1 171 ? -4.986 -0.680 -16.747 1.00 84.31 171 PRO A O 1
ATOM 1347 N N . THR A 1 172 ? -5.285 1.541 -16.700 1.00 84.25 172 THR A N 1
ATOM 1348 C CA . THR A 1 172 ? -5.240 1.714 -18.160 1.00 84.25 172 THR A CA 1
ATOM 1349 C C . THR A 1 172 ? -3.880 1.302 -18.727 1.00 84.25 172 THR A C 1
ATOM 1351 O O . THR A 1 172 ? -3.822 0.571 -19.714 1.00 84.25 172 THR A O 1
ATOM 1354 N N . LEU A 1 173 ? -2.783 1.717 -18.081 1.00 88.06 173 LEU A N 1
ATOM 1355 C CA . LEU A 1 173 ? -1.425 1.359 -18.508 1.00 88.06 173 LEU A CA 1
ATOM 1356 C C . LEU A 1 173 ? -1.191 -0.159 -18.472 1.00 88.06 173 LEU A C 1
ATOM 1358 O O . LEU A 1 173 ? -0.581 -0.701 -19.389 1.00 88.06 173 LEU A O 1
ATOM 1362 N N . PHE A 1 174 ? -1.697 -0.855 -17.453 1.00 84.00 174 PHE A N 1
ATOM 1363 C CA . PHE A 1 174 ? -1.562 -2.307 -17.322 1.00 84.00 174 PHE A CA 1
ATOM 1364 C C . PHE A 1 174 ? -2.526 -3.102 -18.211 1.00 84.00 174 PHE A C 1
ATOM 1366 O O . PHE A 1 174 ? -2.213 -4.232 -18.579 1.00 84.00 174 PHE A O 1
ATOM 1373 N N . GLN A 1 175 ? -3.681 -2.539 -18.574 1.00 82.62 175 GLN A N 1
ATOM 1374 C CA . GLN A 1 175 ? -4.646 -3.181 -19.474 1.00 82.62 175 GLN A CA 1
ATOM 1375 C C . GLN A 1 175 ? -4.237 -3.075 -20.949 1.00 82.62 175 GLN A C 1
ATOM 1377 O O . GLN A 1 175 ? -4.465 -4.012 -21.715 1.00 82.62 175 GLN A O 1
ATOM 1382 N N . GLU A 1 176 ? -3.621 -1.958 -21.350 1.00 86.25 176 GLU A N 1
ATOM 1383 C CA . GLU A 1 176 ? -3.191 -1.705 -22.731 1.00 86.25 176 GLU A CA 1
ATOM 1384 C C . GLU A 1 176 ? -1.686 -1.361 -22.835 1.00 86.25 176 GLU A C 1
ATOM 1386 O O . GLU A 1 176 ? -1.312 -0.346 -23.437 1.00 86.25 176 GLU A O 1
ATOM 1391 N N . PRO A 1 177 ? -0.779 -2.207 -22.304 1.00 90.00 177 PRO A N 1
ATOM 1392 C CA . PRO A 1 177 ? 0.629 -1.854 -22.118 1.00 90.00 177 PRO A CA 1
ATOM 1393 C C . PRO A 1 177 ? 1.346 -1.522 -23.428 1.00 90.00 177 PRO A C 1
ATOM 1395 O O . PRO A 1 177 ? 2.138 -0.586 -23.479 1.00 90.00 177 PRO A O 1
ATOM 1398 N N . LYS A 1 178 ? 1.019 -2.220 -24.525 1.00 91.19 178 LYS A N 1
ATOM 1399 C CA . LYS A 1 178 ? 1.613 -1.955 -25.846 1.00 91.19 178 LYS A CA 1
ATOM 1400 C C . LYS A 1 178 ? 1.293 -0.551 -26.365 1.00 91.19 178 LYS A C 1
ATOM 1402 O O . LYS A 1 178 ? 2.155 0.100 -26.945 1.00 91.19 178 LYS A O 1
ATOM 1407 N N . ARG A 1 179 ? 0.050 -0.088 -26.181 1.00 93.50 179 ARG A N 1
ATOM 1408 C CA . ARG A 1 179 ? -0.396 1.240 -26.644 1.00 93.50 179 ARG A CA 1
ATOM 1409 C C . ARG A 1 179 ? 0.237 2.363 -25.831 1.00 93.50 179 ARG A C 1
ATOM 1411 O O . ARG A 1 179 ? 0.381 3.472 -26.335 1.00 93.50 179 ARG A O 1
ATOM 1418 N N . HIS A 1 180 ? 0.630 2.064 -24.597 1.00 93.19 180 HIS A N 1
ATOM 1419 C CA . HIS A 1 180 ? 1.166 3.034 -23.653 1.00 93.19 180 HIS A CA 1
ATOM 1420 C C . HIS A 1 180 ? 2.642 2.806 -23.304 1.00 93.19 180 HIS A C 1
ATOM 1422 O O . HIS A 1 180 ? 3.121 3.362 -22.318 1.00 93.19 180 HIS A O 1
ATOM 1428 N N . LEU A 1 181 ? 3.378 2.039 -24.116 1.00 93.62 181 LEU A N 1
ATOM 1429 C CA . LEU A 1 181 ? 4.755 1.635 -23.822 1.00 93.62 181 LEU A CA 1
ATOM 1430 C C . LEU A 1 181 ? 5.682 2.831 -23.548 1.00 93.62 181 LEU A C 1
ATOM 1432 O O . LEU A 1 181 ? 6.445 2.813 -22.586 1.00 93.62 181 LEU A O 1
ATOM 1436 N N . GLU A 1 182 ? 5.575 3.908 -24.329 1.00 95.31 182 GLU A N 1
ATOM 1437 C CA . GLU A 1 182 ? 6.390 5.112 -24.118 1.00 95.31 182 GLU A CA 1
ATOM 1438 C C . GLU A 1 182 ? 6.080 5.822 -22.793 1.00 95.31 182 GLU A C 1
ATOM 1440 O O . GLU A 1 182 ? 6.996 6.290 -22.118 1.00 95.31 182 GLU A O 1
ATOM 1445 N N . HIS A 1 183 ? 4.812 5.856 -22.370 1.00 94.06 183 HIS A N 1
ATOM 1446 C CA . HIS A 1 183 ? 4.447 6.390 -21.055 1.00 94.06 183 HIS A CA 1
ATOM 1447 C C . HIS A 1 183 ? 4.972 5.493 -19.929 1.00 94.06 183 HIS A C 1
ATOM 1449 O O . HIS A 1 183 ? 5.552 5.997 -18.972 1.00 94.06 183 HIS A O 1
ATOM 1455 N N . ILE A 1 184 ? 4.857 4.169 -20.078 1.00 94.94 184 ILE A N 1
ATOM 1456 C CA . ILE A 1 184 ? 5.401 3.195 -19.120 1.00 94.94 184 ILE A CA 1
ATOM 1457 C C . ILE A 1 184 ? 6.912 3.395 -18.947 1.00 94.94 184 ILE A C 1
ATOM 1459 O O . ILE A 1 184 ? 7.396 3.450 -17.819 1.00 94.94 184 ILE A O 1
ATOM 1463 N N . LYS A 1 185 ? 7.664 3.589 -20.038 1.00 95.62 185 LYS A N 1
ATOM 1464 C CA . LYS A 1 185 ? 9.106 3.891 -19.981 1.00 95.62 185 LYS A CA 1
ATOM 1465 C C . LYS A 1 185 ? 9.410 5.206 -19.266 1.00 95.62 185 LYS A C 1
ATOM 1467 O O . LYS A 1 185 ? 10.395 5.289 -18.531 1.00 95.62 185 LYS A O 1
ATOM 1472 N N . GLN A 1 186 ? 8.614 6.249 -19.497 1.00 95.75 186 GLN A N 1
ATOM 1473 C CA . GLN A 1 186 ? 8.794 7.541 -18.830 1.00 95.75 186 GLN A CA 1
ATOM 1474 C C . GLN A 1 186 ? 8.568 7.419 -17.320 1.00 95.75 186 GLN A C 1
ATOM 1476 O O . GLN A 1 186 ? 9.430 7.832 -16.542 1.00 95.75 186 GLN A O 1
ATOM 1481 N N . ASP A 1 187 ? 7.475 6.779 -16.910 1.00 95.00 187 ASP A N 1
ATOM 1482 C CA . ASP A 1 187 ? 7.165 6.564 -15.497 1.00 95.00 187 ASP A CA 1
ATOM 1483 C C . ASP A 1 187 ? 8.166 5.599 -14.835 1.00 95.00 187 ASP A C 1
ATOM 1485 O O . ASP A 1 187 ? 8.561 5.805 -13.686 1.00 95.00 187 ASP A O 1
ATOM 1489 N N . TYR A 1 188 ? 8.675 4.601 -15.567 1.00 96.00 188 TYR A N 1
ATOM 1490 C CA . TYR A 1 188 ? 9.746 3.721 -15.092 1.00 96.00 188 TYR A CA 1
ATOM 1491 C C . TYR A 1 188 ? 11.026 4.499 -14.754 1.00 96.00 188 TYR A C 1
ATOM 1493 O O . TYR A 1 188 ? 11.632 4.269 -13.708 1.00 96.00 188 TYR A O 1
ATOM 1501 N N . LYS A 1 189 ? 11.427 5.471 -15.588 1.00 96.06 189 LYS A N 1
ATOM 1502 C CA . LYS A 1 189 ? 12.594 6.331 -15.305 1.00 96.06 189 LYS A CA 1
ATOM 1503 C C . LYS A 1 189 ? 12.417 7.125 -14.011 1.00 96.06 189 LYS A C 1
ATOM 1505 O O . LYS A 1 189 ? 13.382 7.301 -13.271 1.00 96.06 189 LYS A O 1
ATOM 1510 N N . ILE A 1 190 ? 11.198 7.584 -13.728 1.00 95.56 190 ILE A N 1
ATOM 1511 C CA . ILE A 1 190 ? 10.868 8.265 -12.469 1.00 95.56 190 ILE A CA 1
ATOM 1512 C C . ILE A 1 190 ? 10.997 7.288 -11.295 1.00 95.56 190 ILE A C 1
ATOM 1514 O O . ILE A 1 190 ? 11.664 7.597 -10.307 1.00 95.56 190 ILE A O 1
ATOM 1518 N N . LEU A 1 191 ? 10.412 6.094 -11.409 1.00 96.38 191 LEU A N 1
ATOM 1519 C CA . LEU A 1 191 ? 10.470 5.059 -10.372 1.00 96.38 191 LEU A CA 1
ATOM 1520 C C . LEU A 1 191 ? 11.904 4.619 -10.063 1.00 96.38 191 LEU A C 1
ATOM 1522 O O . LEU A 1 191 ? 12.255 4.495 -8.892 1.00 96.38 191 LEU A O 1
ATOM 1526 N N . ARG A 1 192 ? 12.763 4.500 -11.082 1.00 95.81 192 ARG A N 1
ATOM 1527 C CA . ARG A 1 192 ? 14.191 4.181 -10.922 1.00 95.81 192 ARG A CA 1
ATOM 1528 C C . ARG A 1 192 ? 14.934 5.188 -10.035 1.00 95.81 192 ARG A C 1
ATOM 1530 O O . ARG A 1 192 ? 15.919 4.825 -9.398 1.00 95.81 192 ARG A O 1
ATOM 1537 N N . LEU A 1 193 ? 14.456 6.433 -9.961 1.00 95.06 193 LEU A N 1
ATOM 1538 C CA . LEU A 1 193 ? 14.975 7.459 -9.053 1.00 95.06 193 LEU A CA 1
ATOM 1539 C C . LEU A 1 193 ? 14.277 7.437 -7.685 1.00 95.06 193 LEU A C 1
ATOM 1541 O O . LEU A 1 193 ? 14.930 7.608 -6.659 1.00 95.06 193 LEU A O 1
ATOM 1545 N N . GLU A 1 194 ? 12.956 7.259 -7.650 1.00 95.38 194 GLU A N 1
ATOM 1546 C CA . GLU A 1 194 ? 12.154 7.391 -6.427 1.00 95.38 194 GLU A CA 1
ATOM 1547 C C . GLU A 1 194 ? 12.209 6.157 -5.508 1.00 95.38 194 GLU A C 1
ATOM 1549 O O . GLU A 1 194 ? 12.223 6.313 -4.285 1.00 95.38 194 GLU A O 1
ATOM 1554 N N . VAL A 1 195 ? 12.288 4.943 -6.059 1.00 96.31 195 VAL A N 1
ATOM 1555 C CA . VAL A 1 195 ? 12.309 3.690 -5.282 1.00 96.31 195 VAL A CA 1
ATOM 1556 C C . VAL A 1 195 ? 13.546 3.582 -4.376 1.00 96.31 195 VAL A C 1
ATOM 1558 O O . VAL A 1 195 ? 13.364 3.339 -3.178 1.00 96.31 195 VAL A O 1
ATOM 1561 N N . PRO A 1 196 ? 14.784 3.853 -4.845 1.00 95.62 196 PRO A N 1
ATOM 1562 C CA . PRO A 1 196 ? 15.957 3.866 -3.967 1.00 95.62 196 PRO A CA 1
ATOM 1563 C C . PRO A 1 196 ? 15.865 4.902 -2.839 1.00 95.62 196 PRO A C 1
ATOM 1565 O O . PRO A 1 196 ? 16.325 4.648 -1.726 1.00 95.62 196 PRO A O 1
ATOM 1568 N N . LEU A 1 197 ? 15.247 6.061 -3.100 1.00 95.12 197 LEU A N 1
ATOM 1569 C CA . LEU A 1 197 ? 15.049 7.106 -2.091 1.00 95.12 197 LEU A CA 1
ATOM 1570 C C . LEU A 1 197 ? 14.066 6.660 -1.004 1.00 95.12 197 LEU A C 1
ATOM 1572 O O . LEU A 1 197 ? 14.347 6.839 0.180 1.00 95.12 197 LEU A O 1
ATOM 1576 N N . LEU A 1 198 ? 12.951 6.035 -1.393 1.00 94.94 198 LEU A N 1
ATOM 1577 C CA . LEU A 1 198 ? 11.980 5.463 -0.456 1.00 94.94 198 LEU A CA 1
ATOM 1578 C C . LEU A 1 198 ? 12.603 4.348 0.391 1.00 94.94 198 LEU A C 1
ATOM 1580 O O . LEU A 1 198 ? 12.392 4.318 1.605 1.00 94.94 198 LEU A O 1
ATOM 1584 N N . ARG A 1 199 ? 13.404 3.468 -0.226 1.00 95.56 199 ARG A N 1
ATOM 1585 C CA . ARG A 1 199 ? 14.144 2.412 0.480 1.00 95.56 199 ARG A CA 1
ATOM 1586 C C . ARG A 1 199 ? 15.104 3.003 1.510 1.00 95.56 199 ARG A C 1
ATOM 1588 O O . ARG A 1 199 ? 15.057 2.623 2.676 1.00 95.56 199 ARG A O 1
ATOM 1595 N N . LYS A 1 200 ? 15.931 3.969 1.101 1.00 95.12 200 LYS A N 1
ATOM 1596 C CA . LYS A 1 200 ? 16.872 4.658 1.992 1.00 95.12 200 LYS A CA 1
ATOM 1597 C C . LYS A 1 200 ? 16.149 5.319 3.169 1.00 95.12 200 LYS A C 1
ATOM 1599 O O . LYS A 1 200 ? 16.514 5.083 4.315 1.00 95.12 200 LYS A O 1
ATOM 1604 N N . GLN A 1 201 ? 15.082 6.069 2.892 1.00 94.25 201 GLN A N 1
ATOM 1605 C CA . GLN A 1 201 ? 14.279 6.733 3.920 1.00 94.25 201 GLN A CA 1
ATOM 1606 C C . GLN A 1 201 ? 13.666 5.731 4.911 1.00 94.25 201 GLN A C 1
ATOM 1608 O O . GLN A 1 201 ? 13.611 6.003 6.109 1.00 94.25 201 GLN A O 1
ATOM 1613 N N . LEU A 1 202 ? 13.214 4.564 4.438 1.00 94.06 202 LEU A N 1
ATOM 1614 C CA . LEU A 1 202 ? 12.701 3.504 5.307 1.00 94.06 202 LEU A CA 1
ATOM 1615 C C . LEU A 1 202 ? 13.786 2.964 6.248 1.00 94.06 202 LEU A C 1
ATOM 1617 O O . LEU A 1 202 ? 13.519 2.801 7.438 1.00 94.06 202 LEU A O 1
ATOM 1621 N N . ILE A 1 203 ? 14.982 2.689 5.722 1.00 94.75 203 ILE A N 1
ATOM 1622 C CA . ILE A 1 203 ? 16.113 2.168 6.501 1.00 94.75 203 ILE A CA 1
ATOM 1623 C C . ILE A 1 203 ? 16.518 3.178 7.580 1.00 94.75 203 ILE A C 1
ATOM 1625 O O . ILE A 1 203 ? 16.507 2.831 8.759 1.00 94.75 203 ILE A O 1
ATOM 1629 N N . GLU A 1 204 ? 16.744 4.439 7.206 1.00 94.62 204 GLU A N 1
ATOM 1630 C CA . GLU A 1 204 ? 17.152 5.505 8.134 1.00 94.62 204 GLU A CA 1
ATOM 1631 C C . GLU A 1 204 ? 16.140 5.703 9.275 1.00 94.62 204 GLU A C 1
ATOM 1633 O O . GLU A 1 204 ? 16.511 5.830 10.443 1.00 94.62 204 GLU A O 1
ATOM 1638 N N . LEU A 1 205 ? 14.837 5.685 8.968 1.00 93.56 205 LEU A N 1
ATOM 1639 C CA . LEU A 1 205 ? 13.795 5.814 9.990 1.00 93.56 205 LEU A CA 1
ATOM 1640 C C . LEU A 1 205 ? 13.755 4.613 10.944 1.00 93.56 205 LEU A C 1
ATOM 1642 O O . LEU A 1 205 ? 13.492 4.792 12.135 1.00 93.56 205 LEU A O 1
ATOM 1646 N N . ARG A 1 206 ? 13.998 3.395 10.442 1.00 92.69 206 ARG A N 1
ATOM 1647 C CA . ARG A 1 206 ? 14.059 2.186 11.278 1.00 92.69 206 ARG A CA 1
ATOM 1648 C C . ARG A 1 206 ? 15.295 2.184 12.167 1.00 92.69 206 ARG A C 1
ATOM 1650 O O . ARG A 1 206 ? 15.171 1.877 13.347 1.00 92.69 206 ARG A O 1
ATOM 1657 N N . GLU A 1 207 ? 16.450 2.567 11.637 1.00 93.81 207 GLU A N 1
ATOM 1658 C CA . GLU A 1 207 ? 17.686 2.713 12.414 1.00 93.81 207 GLU A CA 1
ATOM 1659 C C . GLU A 1 207 ? 17.531 3.768 13.513 1.00 93.81 207 GLU A C 1
ATOM 1661 O O . GLU A 1 207 ? 17.920 3.543 14.659 1.00 93.81 207 GLU A O 1
ATOM 1666 N N . TYR A 1 208 ? 16.873 4.889 13.204 1.00 93.62 208 TYR A N 1
ATOM 1667 C CA . TYR A 1 208 ? 16.542 5.904 14.199 1.00 93.62 208 TYR A CA 1
ATOM 1668 C C . TYR A 1 208 ? 15.577 5.386 15.278 1.00 93.62 208 TYR A C 1
ATOM 1670 O O . TYR A 1 208 ? 15.771 5.657 16.461 1.00 93.62 208 TYR A O 1
ATOM 1678 N N . ALA A 1 209 ? 14.555 4.608 14.911 1.00 92.12 209 ALA A N 1
ATOM 1679 C CA . ALA A 1 209 ? 13.674 3.982 15.898 1.00 92.12 209 ALA A CA 1
ATOM 1680 C C . ALA A 1 209 ? 14.425 2.966 16.778 1.00 92.12 209 ALA A C 1
ATOM 1682 O O . ALA A 1 209 ? 14.231 2.942 17.993 1.00 92.12 209 ALA A O 1
ATOM 1683 N N . ALA A 1 210 ? 15.312 2.163 16.185 1.00 91.50 210 ALA A N 1
ATOM 1684 C CA . ALA A 1 210 ? 16.127 1.188 16.903 1.00 91.50 210 ALA A CA 1
ATOM 1685 C C . ALA A 1 210 ? 17.112 1.857 17.875 1.00 91.50 210 ALA A C 1
ATOM 1687 O O . ALA A 1 210 ? 17.289 1.374 18.994 1.00 91.50 210 ALA A O 1
ATOM 1688 N N . SER A 1 211 ? 17.707 2.994 17.496 1.00 93.12 211 SER A N 1
ATOM 1689 C CA . SER A 1 211 ? 18.616 3.733 18.377 1.00 93.12 211 SER A CA 1
ATOM 1690 C C . SER A 1 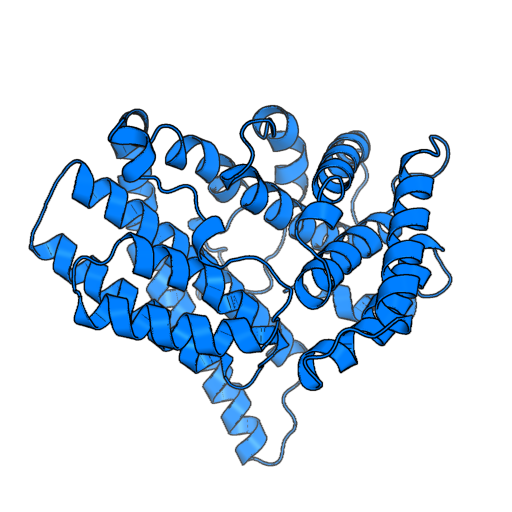211 ? 17.900 4.299 19.606 1.00 93.12 211 SER A C 1
ATOM 1692 O O . SER A 1 211 ? 18.459 4.253 20.700 1.00 93.12 211 SER A O 1
ATOM 1694 N N . GLN A 1 212 ? 16.643 4.743 19.479 1.00 91.38 212 GLN A N 1
ATOM 1695 C CA . GLN A 1 212 ? 15.839 5.146 20.639 1.00 91.38 212 GLN A CA 1
ATOM 1696 C C . GLN A 1 212 ? 15.625 3.990 21.616 1.00 91.38 212 GLN A C 1
ATOM 1698 O O . GLN A 1 212 ? 15.859 4.151 22.814 1.00 91.38 212 GLN A O 1
ATOM 1703 N N . VAL A 1 213 ? 15.265 2.809 21.106 1.00 90.88 213 VAL A N 1
ATOM 1704 C CA . VAL A 1 213 ? 15.098 1.604 21.934 1.00 90.88 213 VAL A CA 1
ATOM 1705 C C . VAL A 1 213 ? 16.405 1.238 22.639 1.00 90.88 213 VAL A C 1
ATOM 1707 O O . VAL A 1 213 ? 16.393 0.958 23.836 1.00 90.88 213 VAL A O 1
ATOM 1710 N N . ALA A 1 214 ? 17.540 1.304 21.937 1.00 92.75 214 ALA A N 1
ATOM 1711 C CA . ALA A 1 214 ? 18.860 1.045 22.516 1.00 92.75 214 ALA A CA 1
ATOM 1712 C C . ALA A 1 214 ? 19.233 2.041 23.633 1.00 92.75 214 ALA A C 1
ATOM 1714 O O . ALA A 1 214 ? 19.931 1.677 24.576 1.00 92.75 214 ALA A O 1
ATOM 1715 N N . MET A 1 215 ? 18.728 3.276 23.566 1.00 92.62 215 MET A N 1
ATOM 1716 C CA . MET A 1 215 ? 18.864 4.291 24.619 1.00 92.62 215 MET A CA 1
ATOM 1717 C C . MET A 1 215 ? 17.835 4.140 25.757 1.00 92.62 215 MET A C 1
ATOM 1719 O O . MET A 1 215 ? 17.740 5.014 26.617 1.00 92.62 215 MET A O 1
ATOM 1723 N N . GLY A 1 216 ? 17.040 3.064 25.775 1.00 91.62 216 GLY A N 1
ATOM 1724 C CA . GLY A 1 216 ? 15.989 2.842 26.773 1.00 91.62 216 GLY A CA 1
ATOM 1725 C C . GLY A 1 216 ? 14.753 3.727 26.585 1.00 91.62 216 GLY A C 1
ATOM 1726 O O . GLY A 1 216 ? 13.964 3.886 27.515 1.00 91.62 216 GLY A O 1
ATOM 1727 N N . GLN A 1 217 ? 14.578 4.322 25.402 1.00 90.69 217 GLN A N 1
ATOM 1728 C CA . GLN A 1 217 ? 13.450 5.190 25.067 1.00 90.69 217 GLN A CA 1
ATOM 1729 C C . GLN A 1 217 ? 12.429 4.445 24.201 1.00 90.69 217 GLN A C 1
ATOM 1731 O O . GLN A 1 217 ? 12.783 3.671 23.313 1.00 90.69 217 GLN A O 1
ATOM 1736 N N . LEU A 1 218 ? 11.139 4.699 24.433 1.00 87.25 218 LEU A N 1
ATOM 1737 C CA . LEU A 1 218 ? 10.079 4.171 23.576 1.00 87.25 218 LEU A CA 1
ATOM 1738 C C . LEU A 1 218 ? 9.916 5.079 22.341 1.00 87.25 218 LEU A C 1
ATOM 1740 O O . LEU A 1 218 ? 9.660 6.274 22.521 1.00 87.25 218 LEU A O 1
ATOM 1744 N N . PRO A 1 219 ? 9.992 4.548 21.105 1.00 86.81 219 PRO A N 1
ATOM 1745 C CA . PRO A 1 219 ? 9.766 5.339 19.902 1.00 86.81 219 PRO A CA 1
ATOM 1746 C C . PRO A 1 219 ? 8.400 6.045 19.927 1.00 86.81 219 PRO A C 1
ATOM 1748 O O . PRO A 1 219 ? 7.382 5.399 20.211 1.00 86.81 219 PRO A O 1
ATOM 1751 N N . PRO A 1 220 ? 8.324 7.346 19.589 1.00 87.94 220 PRO A N 1
ATOM 1752 C CA . PRO A 1 220 ? 7.062 8.065 19.535 1.00 87.94 220 PRO A CA 1
ATOM 1753 C C . PRO A 1 220 ? 6.064 7.381 18.588 1.00 87.94 220 PRO A C 1
ATOM 1755 O O . PRO A 1 220 ? 6.443 6.993 17.479 1.00 87.94 220 PRO A O 1
ATOM 1758 N N . PRO A 1 221 ? 4.761 7.316 18.924 1.00 84.50 221 PRO A N 1
ATOM 1759 C CA . PRO A 1 221 ? 3.750 6.743 18.031 1.00 84.50 221 PRO A CA 1
ATOM 1760 C C . PRO A 1 221 ? 3.736 7.372 16.629 1.00 84.50 221 PRO A C 1
ATOM 1762 O O . PRO A 1 221 ? 3.460 6.691 15.642 1.00 84.50 221 PRO A O 1
ATOM 1765 N N . ALA A 1 222 ? 4.066 8.663 16.523 1.00 84.56 222 ALA A N 1
ATOM 1766 C CA . ALA A 1 222 ? 4.191 9.365 15.248 1.00 84.56 222 ALA A CA 1
ATOM 1767 C C . ALA A 1 222 ? 5.303 8.784 14.352 1.00 84.56 222 ALA A C 1
ATOM 1769 O O . ALA A 1 222 ? 5.102 8.664 13.143 1.00 84.56 222 ALA A O 1
ATOM 1770 N N . LEU A 1 223 ? 6.430 8.355 14.934 1.00 88.75 223 LEU A N 1
ATOM 1771 C CA . LEU A 1 223 ? 7.534 7.733 14.200 1.00 88.75 223 LEU A CA 1
ATOM 1772 C C . LEU A 1 223 ? 7.110 6.381 13.612 1.00 88.75 223 LEU A C 1
ATOM 1774 O O . LEU A 1 223 ? 7.303 6.139 12.423 1.00 88.75 223 LEU A O 1
ATOM 1778 N N . ASN A 1 224 ? 6.428 5.541 14.394 1.00 85.62 224 ASN A N 1
ATOM 1779 C CA . ASN A 1 224 ? 5.918 4.252 13.911 1.00 85.62 224 ASN A CA 1
ATOM 1780 C C . ASN A 1 224 ? 4.891 4.414 12.775 1.00 85.62 224 ASN A C 1
ATOM 1782 O O . ASN A 1 224 ? 4.886 3.637 11.813 1.00 85.62 224 ASN A O 1
ATOM 1786 N N . ARG A 1 225 ? 4.043 5.453 12.838 1.00 83.81 225 ARG A N 1
ATOM 1787 C CA . ARG A 1 225 ? 3.110 5.805 11.748 1.00 83.81 225 ARG A CA 1
ATOM 1788 C C . ARG A 1 225 ? 3.849 6.252 10.487 1.00 83.81 225 ARG A C 1
ATOM 1790 O O . ARG A 1 225 ? 3.438 5.883 9.383 1.00 83.81 225 ARG A O 1
ATOM 1797 N N . LEU A 1 226 ? 4.923 7.028 10.641 1.00 87.81 226 LEU A N 1
ATOM 1798 C CA . LEU A 1 226 ? 5.760 7.472 9.530 1.00 87.81 226 LEU A CA 1
ATOM 1799 C C . LEU A 1 226 ? 6.461 6.286 8.860 1.00 87.81 226 LEU A C 1
ATOM 1801 O O . LEU A 1 226 ? 6.298 6.109 7.655 1.00 87.81 226 LEU A O 1
ATOM 1805 N N . ILE A 1 227 ? 7.127 5.421 9.636 1.00 90.44 227 ILE A N 1
ATOM 1806 C CA . ILE A 1 227 ? 7.755 4.179 9.147 1.00 90.44 227 ILE A CA 1
ATOM 1807 C C . ILE A 1 227 ? 6.736 3.342 8.371 1.00 90.44 227 ILE A C 1
ATOM 1809 O O . ILE A 1 227 ? 6.972 2.974 7.224 1.00 90.44 227 ILE A O 1
ATOM 1813 N N . SER A 1 228 ? 5.555 3.113 8.948 1.00 86.62 228 SER A N 1
ATOM 1814 C CA . SER A 1 228 ? 4.486 2.343 8.299 1.00 86.62 228 SER A CA 1
ATOM 1815 C C . SER A 1 228 ? 3.956 2.998 7.018 1.00 86.62 228 SER A C 1
ATOM 1817 O O . SER A 1 228 ? 3.454 2.314 6.125 1.00 86.62 228 SER A O 1
ATOM 1819 N N . SER A 1 229 ? 4.023 4.325 6.911 1.00 86.19 229 SER A N 1
ATOM 1820 C CA . SER A 1 229 ? 3.612 5.060 5.712 1.00 86.19 229 SER A CA 1
ATOM 1821 C C . SER A 1 229 ? 4.659 4.988 4.607 1.00 86.19 229 SER A C 1
ATOM 1823 O O . SER A 1 229 ? 4.297 4.669 3.477 1.00 86.19 229 SER A O 1
ATOM 1825 N N . VAL A 1 230 ? 5.934 5.218 4.937 1.00 91.50 230 VAL A N 1
ATOM 1826 C CA . VAL A 1 230 ? 7.054 5.094 3.992 1.00 91.50 230 VAL A CA 1
ATOM 1827 C C . VAL A 1 230 ? 7.154 3.660 3.487 1.00 91.50 230 VAL A C 1
ATOM 1829 O O . VAL A 1 230 ? 7.270 3.451 2.286 1.00 91.50 230 VAL A O 1
ATOM 1832 N N . ARG A 1 231 ? 6.999 2.667 4.371 1.00 91.81 231 ARG A N 1
ATOM 1833 C CA . ARG A 1 231 ? 7.016 1.247 4.005 1.00 91.81 231 ARG A CA 1
ATOM 1834 C C . ARG A 1 231 ? 5.938 0.892 2.979 1.00 91.81 231 ARG A C 1
ATOM 1836 O O . ARG A 1 231 ? 6.240 0.259 1.975 1.00 91.81 231 ARG A O 1
ATOM 1843 N N . ALA A 1 232 ? 4.698 1.331 3.201 1.00 88.38 232 ALA A N 1
ATOM 1844 C CA . ALA A 1 232 ? 3.610 1.114 2.246 1.00 88.38 232 ALA A CA 1
ATOM 1845 C C . ALA A 1 232 ? 3.858 1.836 0.908 1.00 88.38 232 ALA A C 1
ATOM 1847 O O . ALA A 1 232 ? 3.570 1.285 -0.151 1.00 88.38 232 ALA A O 1
ATOM 1848 N N . GLY A 1 233 ? 4.418 3.051 0.950 1.00 90.69 233 GLY A N 1
ATOM 1849 C CA . GLY A 1 233 ? 4.805 3.794 -0.250 1.00 90.69 233 GLY A CA 1
ATOM 1850 C C . GLY A 1 233 ? 5.905 3.098 -1.052 1.00 90.69 233 GLY A C 1
ATOM 1851 O O . GLY A 1 233 ? 5.772 2.957 -2.264 1.00 90.69 233 GLY A O 1
ATOM 1852 N N . TYR A 1 234 ? 6.951 2.622 -0.374 1.00 94.62 234 TYR A N 1
ATOM 1853 C CA . TYR A 1 234 ? 8.034 1.841 -0.970 1.00 94.62 234 TYR A CA 1
ATOM 1854 C C . TYR A 1 234 ? 7.506 0.558 -1.615 1.00 94.62 234 TYR A C 1
ATOM 1856 O O . TYR A 1 234 ? 7.797 0.311 -2.779 1.00 94.62 234 TYR A O 1
ATOM 1864 N N . ALA A 1 235 ? 6.670 -0.205 -0.905 1.00 93.19 235 ALA A N 1
ATOM 1865 C CA . ALA A 1 235 ? 6.079 -1.435 -1.425 1.00 93.19 235 ALA A CA 1
ATOM 1866 C C . ALA A 1 235 ? 5.281 -1.210 -2.718 1.00 93.19 235 ALA A C 1
ATOM 1868 O O . ALA A 1 235 ? 5.434 -1.956 -3.685 1.00 93.19 235 ALA A O 1
ATOM 1869 N N . LEU A 1 236 ? 4.451 -0.161 -2.743 1.00 91.44 236 LEU A N 1
ATOM 1870 C CA . LEU A 1 236 ? 3.656 0.193 -3.914 1.00 91.44 236 LEU A CA 1
ATOM 1871 C C . LEU A 1 236 ? 4.546 0.639 -5.082 1.00 91.44 236 LEU A C 1
ATOM 1873 O O . LEU A 1 236 ? 4.391 0.127 -6.186 1.00 91.44 236 LEU A O 1
ATOM 1877 N N . ALA A 1 237 ? 5.500 1.544 -4.843 1.00 94.94 237 ALA A N 1
ATOM 1878 C CA . ALA A 1 237 ? 6.414 2.022 -5.881 1.00 94.94 237 ALA A CA 1
ATOM 1879 C C . ALA A 1 237 ? 7.269 0.883 -6.465 1.00 94.94 237 ALA A C 1
ATOM 1881 O O . ALA A 1 237 ? 7.386 0.771 -7.683 1.00 94.94 237 ALA A O 1
ATOM 1882 N N . LEU A 1 238 ? 7.801 0.002 -5.610 1.00 96.44 238 LEU A N 1
ATOM 1883 C CA . LEU A 1 238 ? 8.575 -1.168 -6.023 1.00 96.44 238 LEU A CA 1
ATOM 1884 C C . LEU A 1 238 ? 7.734 -2.123 -6.881 1.00 96.44 238 LEU A C 1
ATOM 1886 O O . LEU A 1 238 ? 8.191 -2.569 -7.928 1.00 96.44 238 LEU A O 1
ATOM 1890 N N . SER A 1 239 ? 6.487 -2.392 -6.482 1.00 94.00 239 SER A N 1
ATOM 1891 C CA . SER A 1 239 ? 5.568 -3.230 -7.263 1.00 94.00 239 SER A CA 1
ATOM 1892 C C . SER A 1 239 ? 5.290 -2.640 -8.651 1.00 94.00 239 SER A C 1
ATOM 1894 O O . SER A 1 239 ? 5.358 -3.361 -9.647 1.00 94.00 239 SER A O 1
ATOM 1896 N N . ILE A 1 240 ? 5.041 -1.327 -8.744 1.00 93.81 240 ILE A N 1
ATOM 1897 C CA . ILE A 1 240 ? 4.835 -0.649 -10.034 1.00 93.81 240 ILE A CA 1
ATOM 1898 C C . ILE A 1 240 ? 6.106 -0.741 -10.886 1.00 93.81 240 ILE A C 1
ATOM 1900 O O . ILE A 1 240 ? 6.016 -1.067 -12.068 1.00 93.81 240 ILE A O 1
ATOM 1904 N N . GLN A 1 241 ? 7.283 -0.508 -10.294 1.00 96.19 241 GLN A N 1
ATOM 1905 C CA . GLN A 1 241 ? 8.554 -0.569 -11.015 1.00 96.19 241 GLN A CA 1
ATOM 1906 C C . GLN A 1 241 ? 8.812 -1.965 -11.586 1.00 96.19 241 GLN A C 1
ATOM 1908 O O . GLN A 1 241 ? 9.127 -2.072 -12.767 1.00 96.19 241 GLN A O 1
ATOM 1913 N N . ILE A 1 242 ? 8.622 -3.028 -10.797 1.00 95.00 242 ILE A N 1
ATOM 1914 C CA . ILE A 1 242 ? 8.786 -4.413 -11.263 1.00 95.00 242 ILE A CA 1
ATOM 1915 C C . ILE A 1 242 ? 7.849 -4.702 -12.443 1.00 95.00 242 ILE A C 1
ATOM 1917 O O . ILE A 1 242 ? 8.294 -5.186 -13.483 1.00 95.00 242 ILE A O 1
ATOM 1921 N N . ASN A 1 243 ? 6.563 -4.350 -12.323 1.00 92.38 243 ASN A N 1
ATOM 1922 C CA . ASN A 1 243 ? 5.594 -4.585 -13.395 1.00 92.38 243 ASN A CA 1
ATOM 1923 C C . ASN A 1 243 ? 5.941 -3.797 -14.666 1.00 92.38 243 ASN A C 1
ATOM 1925 O O . ASN A 1 243 ? 5.973 -4.372 -15.752 1.00 92.38 243 ASN A O 1
ATOM 1929 N N . PHE A 1 244 ? 6.243 -2.501 -14.555 1.00 94.00 244 PHE A N 1
ATOM 1930 C CA . PHE A 1 244 ? 6.647 -1.683 -15.702 1.00 94.00 244 PHE A CA 1
ATOM 1931 C C . PHE A 1 244 ? 7.927 -2.189 -16.351 1.00 94.00 244 PHE A C 1
ATOM 1933 O O . PHE A 1 244 ? 7.982 -2.281 -17.575 1.00 94.00 244 PHE A O 1
ATOM 1940 N N . GLY A 1 245 ? 8.920 -2.577 -15.553 1.00 93.94 245 GLY A N 1
ATOM 1941 C CA . GLY A 1 245 ? 10.130 -3.186 -16.078 1.00 93.94 245 GLY A CA 1
ATOM 1942 C C . GLY A 1 245 ? 9.810 -4.474 -16.834 1.00 93.94 245 GLY A C 1
ATOM 1943 O O . GLY A 1 245 ? 10.198 -4.620 -17.985 1.00 93.94 245 GLY A O 1
ATOM 1944 N N . SER A 1 246 ? 8.993 -5.365 -16.277 1.00 91.94 246 SER A N 1
ATOM 1945 C CA . SER A 1 246 ? 8.617 -6.599 -16.979 1.00 91.94 246 SER A CA 1
ATOM 1946 C C . SER A 1 246 ? 7.908 -6.352 -18.316 1.00 91.94 246 SER A C 1
ATOM 1948 O O . SER A 1 246 ? 8.162 -7.058 -19.290 1.00 91.94 246 SER A O 1
ATOM 1950 N N . VAL A 1 247 ? 7.073 -5.309 -18.397 1.00 92.25 247 VAL A N 1
ATOM 1951 C CA . VAL A 1 247 ? 6.423 -4.886 -19.644 1.00 92.25 247 VAL A CA 1
ATOM 1952 C C . VAL A 1 247 ? 7.456 -4.385 -20.650 1.00 92.25 247 VAL A C 1
ATOM 1954 O O . VAL A 1 247 ? 7.408 -4.784 -21.812 1.00 92.25 247 VAL A O 1
ATOM 1957 N N . ILE A 1 248 ? 8.393 -3.535 -20.220 1.00 93.44 248 ILE A N 1
ATOM 1958 C CA . ILE A 1 248 ? 9.469 -3.025 -21.079 1.00 93.44 248 ILE A CA 1
ATOM 1959 C C . ILE A 1 248 ? 10.304 -4.193 -21.606 1.00 93.44 248 ILE A C 1
ATOM 1961 O O . ILE A 1 248 ? 10.439 -4.323 -22.815 1.00 93.44 248 ILE A O 1
ATOM 1965 N N . GLN A 1 249 ? 10.751 -5.091 -20.726 1.00 92.12 249 GLN A N 1
ATOM 1966 C CA . GLN A 1 249 ? 11.553 -6.261 -21.086 1.00 92.12 249 GLN A CA 1
ATOM 1967 C C . GLN A 1 249 ? 10.829 -7.202 -22.053 1.00 92.12 249 GLN A C 1
ATOM 1969 O O . GLN A 1 249 ? 11.456 -7.830 -22.900 1.00 92.12 249 GLN A O 1
ATOM 1974 N N . TYR A 1 250 ? 9.505 -7.313 -21.943 1.00 90.56 250 TYR A N 1
ATOM 1975 C CA . TYR A 1 250 ? 8.710 -8.137 -22.847 1.00 90.56 250 TYR A CA 1
ATOM 1976 C C . TYR A 1 250 ? 8.659 -7.571 -24.275 1.00 90.56 250 TYR A C 1
ATOM 1978 O O . TYR A 1 250 ? 8.756 -8.331 -25.239 1.00 90.56 250 TYR A O 1
ATOM 1986 N N . TYR A 1 251 ? 8.483 -6.254 -24.426 1.00 91.56 251 TYR A N 1
ATOM 1987 C CA . TYR A 1 251 ? 8.371 -5.612 -25.743 1.00 91.56 251 TYR A CA 1
ATOM 1988 C C . TYR A 1 251 ? 9.725 -5.220 -26.348 1.00 91.56 251 TYR A C 1
ATOM 1990 O O . TYR A 1 251 ? 9.859 -5.205 -27.571 1.00 91.56 251 TYR A O 1
ATOM 1998 N N . GLU A 1 252 ? 10.713 -4.918 -25.510 1.00 91.31 252 GLU A N 1
ATOM 1999 C CA . GLU A 1 252 ? 12.064 -4.489 -25.876 1.00 91.31 252 GLU A CA 1
ATOM 2000 C C . GLU A 1 252 ? 13.095 -5.207 -24.991 1.00 91.31 252 GLU A C 1
ATOM 2002 O O . GLU A 1 252 ? 13.602 -4.622 -24.033 1.00 91.31 252 GLU A O 1
ATOM 2007 N N . PRO A 1 253 ? 13.389 -6.489 -25.275 1.00 86.81 253 PRO A N 1
ATOM 2008 C CA . PRO A 1 253 ? 14.284 -7.280 -24.442 1.00 86.81 253 PRO A CA 1
ATOM 2009 C C . PRO A 1 253 ? 15.717 -6.738 -24.446 1.00 86.81 253 PRO A C 1
ATOM 2011 O O . PRO A 1 253 ? 16.320 -6.575 -25.508 1.00 86.81 253 PRO A O 1
ATOM 2014 N N . ASP A 1 254 ? 16.278 -6.544 -23.254 1.00 86.56 254 ASP A N 1
ATOM 2015 C CA . ASP A 1 254 ? 17.670 -6.150 -23.034 1.00 86.56 254 ASP A CA 1
ATOM 2016 C C . ASP A 1 254 ? 18.268 -6.972 -21.873 1.00 86.56 254 ASP A C 1
ATOM 2018 O O . ASP A 1 254 ? 17.627 -7.200 -20.843 1.00 86.56 254 ASP A O 1
ATOM 2022 N N . LEU A 1 255 ? 19.490 -7.483 -22.046 1.00 74.12 255 LEU A N 1
ATOM 2023 C CA . LEU A 1 255 ? 20.168 -8.316 -21.045 1.00 74.12 255 LEU A CA 1
ATOM 2024 C C . LEU A 1 255 ? 20.579 -7.504 -19.811 1.00 74.12 255 LEU A C 1
ATOM 2026 O O . LEU A 1 255 ? 20.445 -7.985 -18.683 1.00 74.12 255 LEU A O 1
ATOM 2030 N N . ASP A 1 256 ? 21.021 -6.262 -20.008 1.00 82.94 256 ASP A N 1
ATOM 2031 C CA . ASP A 1 256 ? 21.389 -5.380 -18.896 1.00 82.94 256 ASP A CA 1
ATOM 2032 C C . ASP A 1 256 ? 20.148 -5.021 -18.066 1.00 82.94 256 ASP A C 1
ATOM 2034 O O . ASP A 1 256 ? 20.195 -4.917 -16.837 1.00 82.94 256 ASP A O 1
ATOM 2038 N N . PHE A 1 257 ? 19.002 -4.922 -18.737 1.00 84.25 257 PHE A N 1
ATOM 2039 C CA . PHE A 1 257 ? 17.719 -4.644 -18.113 1.00 84.25 257 PHE A CA 1
ATOM 2040 C C . PHE A 1 257 ? 17.165 -5.840 -17.320 1.00 84.25 257 PHE A C 1
ATOM 2042 O O . PHE A 1 257 ? 16.557 -5.649 -16.265 1.00 84.25 257 PHE A O 1
ATOM 2049 N N . GLN A 1 258 ? 17.442 -7.078 -17.749 1.00 85.38 258 GLN A N 1
ATOM 2050 C CA . GLN A 1 258 ? 17.109 -8.273 -16.962 1.00 85.38 258 GLN A CA 1
ATOM 2051 C C . GLN A 1 258 ? 17.844 -8.286 -15.615 1.00 85.38 258 GLN A C 1
ATOM 2053 O O . GLN A 1 258 ? 17.233 -8.552 -14.583 1.00 85.38 258 GLN A O 1
ATOM 2058 N N . THR A 1 259 ? 19.128 -7.921 -15.606 1.00 88.25 259 THR A N 1
ATOM 2059 C CA . THR A 1 259 ? 19.916 -7.834 -14.364 1.00 88.25 259 THR A CA 1
ATOM 2060 C C . THR A 1 259 ? 19.323 -6.801 -13.395 1.00 88.25 259 THR A C 1
ATOM 2062 O O . THR A 1 259 ? 19.298 -7.012 -12.180 1.00 88.25 259 THR A O 1
ATOM 2065 N N . GLU A 1 260 ? 18.801 -5.685 -13.918 1.00 91.56 260 GLU A N 1
ATOM 2066 C CA . GLU A 1 260 ? 18.090 -4.684 -13.113 1.00 91.56 260 GLU A CA 1
ATOM 2067 C C . GLU A 1 260 ? 16.806 -5.265 -12.492 1.00 91.56 260 GLU A C 1
ATOM 2069 O O . GLU A 1 260 ? 16.572 -5.087 -11.293 1.00 91.56 260 GLU A O 1
ATOM 2074 N N . LEU A 1 261 ? 16.005 -6.002 -13.271 1.00 90.62 261 LEU A N 1
ATOM 2075 C CA . LEU A 1 261 ? 14.792 -6.678 -12.794 1.00 90.62 261 LEU A CA 1
ATOM 2076 C C . LEU A 1 261 ? 15.081 -7.713 -11.700 1.00 90.62 261 LEU A C 1
ATOM 2078 O O . LEU A 1 261 ? 14.364 -7.757 -10.696 1.00 90.62 261 LEU A O 1
ATOM 2082 N N . ASP A 1 262 ? 16.147 -8.497 -11.846 1.00 90.81 262 ASP A N 1
ATOM 2083 C CA . ASP A 1 262 ? 16.561 -9.478 -10.838 1.00 90.81 262 ASP A CA 1
ATOM 2084 C C . ASP A 1 262 ? 16.963 -8.776 -9.526 1.00 90.81 262 ASP A C 1
ATOM 2086 O O . ASP A 1 262 ? 16.626 -9.231 -8.427 1.00 90.81 262 ASP A O 1
ATOM 2090 N N . GLY A 1 263 ? 17.608 -7.608 -9.622 1.00 93.44 263 GLY A N 1
ATOM 2091 C CA . GLY A 1 263 ? 17.906 -6.748 -8.474 1.00 93.44 263 GLY A CA 1
ATOM 2092 C C . GLY A 1 263 ? 16.654 -6.188 -7.783 1.00 93.44 263 GLY A C 1
ATOM 2093 O O . GLY A 1 263 ? 16.633 -6.046 -6.556 1.00 93.44 263 GLY A O 1
ATOM 2094 N N . LEU A 1 264 ? 15.587 -5.894 -8.534 1.00 95.06 264 LEU A N 1
ATOM 2095 C CA . LEU A 1 264 ? 14.295 -5.486 -7.967 1.00 95.06 264 LEU A CA 1
ATOM 2096 C C . LEU A 1 264 ? 13.575 -6.654 -7.275 1.00 95.06 264 LEU A C 1
ATOM 2098 O O . LEU A 1 264 ? 12.952 -6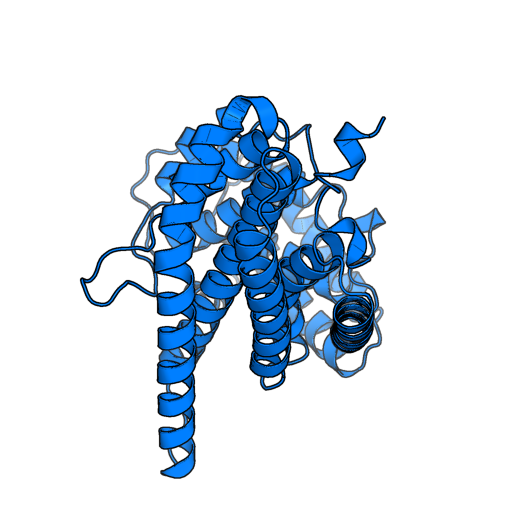.449 -6.231 1.00 95.06 264 LEU A O 1
ATOM 2102 N N . CYS A 1 265 ? 13.710 -7.879 -7.789 1.00 93.25 265 CYS A N 1
ATOM 2103 C CA . CYS A 1 265 ? 13.199 -9.082 -7.125 1.00 93.25 265 CYS A CA 1
ATOM 2104 C C . CYS A 1 265 ? 13.886 -9.304 -5.767 1.00 93.25 265 CYS A C 1
ATOM 2106 O O . CYS A 1 265 ? 13.216 -9.550 -4.762 1.00 93.25 265 CYS A O 1
ATOM 2108 N N . GLY A 1 266 ? 15.208 -9.108 -5.702 1.00 94.62 266 GLY A N 1
ATOM 2109 C CA . GLY A 1 266 ? 15.953 -9.112 -4.438 1.00 94.62 266 GLY A CA 1
ATOM 2110 C C . GLY A 1 266 ? 15.451 -8.062 -3.436 1.00 94.62 266 GLY A C 1
ATOM 2111 O O . GLY A 1 266 ? 15.318 -8.348 -2.247 1.00 94.62 266 GLY A O 1
ATOM 2112 N N . GLN A 1 267 ? 15.084 -6.868 -3.909 1.00 95.94 267 GLN A N 1
ATOM 2113 C CA . GLN A 1 267 ? 14.503 -5.819 -3.061 1.00 95.94 267 GLN A CA 1
ATOM 2114 C C . GLN A 1 267 ? 13.111 -6.173 -2.512 1.00 95.94 267 GLN A C 1
ATOM 2116 O O . GLN A 1 267 ? 12.766 -5.737 -1.410 1.00 95.94 267 GLN A O 1
ATOM 2121 N N . ALA A 1 268 ? 12.310 -6.963 -3.236 1.00 95.25 268 ALA A N 1
ATOM 2122 C CA . ALA A 1 268 ? 11.022 -7.452 -2.737 1.00 95.25 268 ALA A CA 1
ATOM 2123 C C . ALA A 1 268 ? 11.212 -8.434 -1.568 1.00 95.25 268 ALA A C 1
ATOM 2125 O O . ALA A 1 268 ? 10.538 -8.308 -0.543 1.00 95.25 268 ALA A O 1
ATOM 2126 N N . LEU A 1 269 ? 12.187 -9.342 -1.683 1.00 94.81 269 LEU A N 1
ATOM 2127 C CA . LEU A 1 269 ? 12.584 -10.255 -0.606 1.00 94.81 269 LEU A CA 1
ATOM 2128 C C . LEU A 1 269 ? 13.140 -9.506 0.610 1.00 94.81 269 LEU A C 1
ATOM 2130 O O . LEU A 1 269 ? 12.777 -9.799 1.747 1.00 94.81 269 LEU A O 1
ATOM 2134 N N . GLU A 1 270 ? 13.973 -8.491 0.385 1.00 94.75 270 GLU A N 1
ATOM 2135 C CA . GLU A 1 270 ? 14.461 -7.630 1.463 1.00 94.75 270 GLU A CA 1
ATOM 2136 C C . GLU A 1 270 ? 13.298 -6.938 2.182 1.00 94.75 270 GLU A C 1
ATOM 2138 O O . GLU A 1 270 ? 13.236 -6.942 3.410 1.00 94.75 270 GLU A O 1
ATOM 2143 N N . LEU A 1 271 ? 12.328 -6.392 1.443 1.00 93.62 271 LEU A N 1
ATOM 2144 C CA . LEU A 1 271 ? 11.141 -5.787 2.041 1.00 93.62 271 LEU A CA 1
ATOM 2145 C C . LEU A 1 271 ? 10.325 -6.794 2.867 1.00 93.62 271 LEU A C 1
ATOM 2147 O O . LEU A 1 271 ? 9.804 -6.416 3.918 1.00 93.62 271 LEU A O 1
ATOM 2151 N N . ALA A 1 272 ? 10.233 -8.052 2.429 1.00 92.12 272 ALA A N 1
ATOM 2152 C CA . ALA A 1 272 ? 9.603 -9.121 3.200 1.00 92.12 272 ALA A CA 1
ATOM 2153 C C . ALA A 1 272 ? 10.317 -9.362 4.545 1.00 92.12 272 ALA A C 1
ATOM 2155 O O . ALA A 1 272 ? 9.654 -9.519 5.570 1.00 92.12 272 ALA A O 1
ATOM 2156 N N . ALA A 1 273 ? 11.649 -9.292 4.585 1.00 91.12 273 ALA A N 1
ATOM 2157 C CA . ALA A 1 273 ? 12.397 -9.329 5.843 1.00 91.12 273 ALA A CA 1
ATOM 2158 C C . ALA A 1 273 ? 12.156 -8.065 6.700 1.00 91.12 273 ALA A C 1
ATOM 2160 O O . ALA A 1 273 ? 12.006 -8.138 7.918 1.00 91.12 273 ALA A O 1
ATOM 2161 N N . LEU A 1 274 ? 12.034 -6.886 6.078 1.00 89.12 274 LEU A N 1
ATOM 2162 C CA . LEU A 1 274 ? 11.780 -5.612 6.776 1.00 89.12 274 LEU A CA 1
ATOM 2163 C C . LEU A 1 274 ? 10.376 -5.493 7.407 1.00 89.12 274 LEU A C 1
ATOM 2165 O O . LEU A 1 274 ? 10.128 -4.522 8.135 1.00 89.12 274 LEU A O 1
ATOM 2169 N N . VAL A 1 275 ? 9.448 -6.410 7.106 1.00 87.25 275 VAL A N 1
ATOM 2170 C CA . VAL A 1 275 ? 8.121 -6.486 7.752 1.00 87.25 275 VAL A CA 1
ATOM 2171 C C . VAL A 1 275 ? 8.042 -7.533 8.856 1.00 87.25 275 VAL A C 1
ATOM 2173 O O . VAL A 1 275 ? 7.003 -7.628 9.508 1.00 87.25 275 VAL A O 1
ATOM 2176 N N . GLU A 1 276 ? 9.105 -8.300 9.099 1.00 85.69 276 GLU A N 1
ATOM 2177 C CA . GLU A 1 276 ? 9.087 -9.390 10.078 1.00 85.69 276 GLU A CA 1
ATOM 2178 C C . GLU A 1 276 ? 8.735 -8.902 11.493 1.00 85.69 276 GLU A C 1
ATOM 2180 O O . GLU A 1 276 ? 7.933 -9.519 12.192 1.00 85.69 276 GLU A O 1
ATOM 2185 N N . ASP A 1 277 ? 9.238 -7.721 11.857 1.00 82.06 277 ASP A N 1
ATOM 2186 C CA . ASP A 1 277 ? 9.016 -7.046 13.140 1.00 82.06 277 ASP A CA 1
ATOM 2187 C C . ASP A 1 277 ? 7.571 -6.578 13.385 1.00 82.06 277 ASP A C 1
ATOM 2189 O O . ASP A 1 277 ? 7.214 -6.218 14.507 1.00 82.06 277 ASP A O 1
ATOM 2193 N N . CYS A 1 278 ? 6.729 -6.568 12.351 1.00 80.38 278 CYS A N 1
ATOM 2194 C CA . CYS A 1 278 ? 5.343 -6.116 12.430 1.00 80.38 278 CYS A CA 1
ATOM 2195 C C . CYS A 1 278 ? 4.327 -7.174 11.989 1.00 80.38 278 CYS A C 1
ATOM 2197 O O . CYS A 1 278 ? 3.139 -6.865 11.848 1.00 80.38 278 CYS A O 1
ATOM 2199 N N . ARG A 1 279 ? 4.760 -8.426 11.815 1.00 85.12 279 ARG A N 1
ATOM 2200 C CA . ARG A 1 279 ? 3.866 -9.567 11.582 1.00 85.12 279 ARG A CA 1
ATOM 2201 C C . ARG A 1 279 ? 2.922 -9.773 12.776 1.00 85.12 279 ARG A C 1
ATOM 2203 O O . ARG A 1 279 ? 3.320 -9.541 13.920 1.00 85.12 279 ARG A O 1
ATOM 2210 N N . PRO A 1 280 ? 1.669 -10.205 12.549 1.00 80.06 280 PRO A N 1
ATOM 2211 C CA . PRO A 1 280 ? 1.053 -10.574 11.264 1.00 80.06 280 PRO A CA 1
ATOM 2212 C C . PRO A 1 280 ? 0.533 -9.383 10.432 1.00 80.06 280 PRO A C 1
ATOM 2214 O O . PRO A 1 280 ? 0.264 -9.521 9.244 1.00 80.06 280 PRO A O 1
ATOM 2217 N N . ILE A 1 281 ? 0.414 -8.190 11.022 1.00 78.94 281 ILE A N 1
ATOM 2218 C CA . ILE A 1 281 ? -0.218 -7.014 10.389 1.00 78.94 281 ILE A CA 1
ATOM 2219 C C . ILE A 1 281 ? 0.614 -6.484 9.209 1.00 78.94 281 ILE A C 1
ATOM 2221 O O . ILE A 1 281 ? 0.077 -6.061 8.186 1.00 78.94 281 ILE A O 1
ATOM 2225 N N . GLY A 1 282 ? 1.938 -6.497 9.346 1.00 78.75 282 GLY A N 1
ATOM 2226 C CA . GLY A 1 282 ? 2.884 -6.011 8.343 1.00 78.75 282 GLY A CA 1
ATOM 2227 C C . GLY A 1 282 ? 2.953 -6.865 7.079 1.00 78.75 282 GLY A C 1
ATOM 2228 O O . GLY A 1 282 ? 3.357 -6.357 6.033 1.00 78.75 282 GLY A O 1
ATOM 2229 N N . SER A 1 283 ? 2.518 -8.124 7.143 1.00 81.94 283 SER A N 1
ATOM 2230 C CA . SER A 1 283 ? 2.678 -9.110 6.068 1.00 81.94 283 SER A CA 1
ATOM 2231 C C . SER A 1 283 ? 1.951 -8.710 4.783 1.00 81.94 283 SER A C 1
ATOM 2233 O O . SER A 1 283 ? 2.452 -8.955 3.687 1.00 81.94 283 SER A O 1
ATOM 2235 N N . GLY A 1 284 ? 0.823 -7.999 4.898 1.00 79.81 284 GLY A N 1
ATOM 2236 C CA . GLY A 1 284 ? 0.095 -7.467 3.742 1.00 79.81 284 GLY A CA 1
ATOM 2237 C C . GLY A 1 284 ? 0.889 -6.434 2.933 1.00 79.81 284 GLY A C 1
ATOM 2238 O O . GLY A 1 284 ? 0.691 -6.317 1.727 1.00 79.81 284 GLY A O 1
ATOM 2239 N N . VAL A 1 285 ? 1.837 -5.717 3.551 1.00 84.06 285 VAL A N 1
ATOM 2240 C CA . VAL A 1 285 ? 2.618 -4.668 2.870 1.00 84.06 285 VAL A CA 1
ATOM 2241 C C . VAL A 1 285 ? 3.575 -5.258 1.836 1.00 84.06 285 VAL A C 1
ATOM 2243 O O . VAL A 1 285 ? 3.741 -4.682 0.766 1.00 84.06 285 VAL A O 1
ATOM 2246 N N . ALA A 1 286 ? 4.180 -6.412 2.120 1.00 88.12 286 ALA A N 1
ATOM 2247 C CA . ALA A 1 286 ? 5.108 -7.060 1.196 1.00 88.12 286 ALA A CA 1
ATOM 2248 C C . ALA A 1 286 ? 4.396 -7.786 0.037 1.00 88.12 286 ALA A C 1
ATOM 2250 O O . ALA A 1 286 ? 5.038 -8.123 -0.953 1.00 88.12 286 ALA A O 1
ATOM 2251 N N . ARG A 1 287 ? 3.073 -7.994 0.114 1.00 84.81 287 ARG A N 1
ATOM 2252 C CA . ARG A 1 287 ? 2.311 -8.807 -0.849 1.00 84.81 287 ARG A CA 1
ATOM 2253 C C . ARG A 1 287 ? 2.472 -8.342 -2.297 1.00 84.81 287 ARG A C 1
ATOM 2255 O O . ARG A 1 287 ? 2.860 -9.129 -3.152 1.00 84.81 287 ARG A O 1
ATOM 2262 N N . LEU A 1 288 ? 2.206 -7.065 -2.562 1.00 85.81 288 LEU A N 1
ATOM 2263 C CA . LEU A 1 288 ? 2.237 -6.487 -3.910 1.00 85.81 288 LEU A CA 1
ATOM 2264 C C . LEU A 1 288 ? 3.586 -6.650 -4.639 1.00 85.81 288 LEU A C 1
ATOM 2266 O O . LEU A 1 288 ? 3.595 -7.162 -5.760 1.00 85.81 288 LEU A O 1
ATOM 2270 N N . PRO A 1 289 ? 4.726 -6.224 -4.062 1.00 91.81 289 PRO A N 1
ATOM 2271 C CA . PRO A 1 289 ? 6.018 -6.386 -4.722 1.00 91.81 289 PRO A CA 1
ATOM 2272 C C . PRO A 1 289 ? 6.465 -7.850 -4.806 1.00 91.81 289 PRO A C 1
ATOM 2274 O O . PRO A 1 289 ? 7.102 -8.207 -5.790 1.00 91.81 289 PRO A O 1
ATOM 2277 N N . MET A 1 290 ? 6.100 -8.706 -3.843 1.00 91.69 290 MET A N 1
ATOM 2278 C CA . MET A 1 290 ? 6.414 -10.143 -3.892 1.00 91.69 290 MET A CA 1
ATOM 2279 C C . MET A 1 290 ? 5.697 -10.849 -5.046 1.00 91.69 290 MET A C 1
ATOM 2281 O O . MET A 1 290 ? 6.329 -11.576 -5.807 1.00 91.69 290 MET A O 1
ATOM 2285 N N . VAL A 1 291 ? 4.394 -10.597 -5.216 1.00 88.12 291 VAL A N 1
ATOM 2286 C CA . VAL A 1 291 ? 3.615 -11.156 -6.333 1.00 88.12 291 VAL A CA 1
ATOM 2287 C C . VAL A 1 291 ? 4.146 -10.641 -7.666 1.00 88.12 291 VAL A C 1
ATOM 2289 O O . VAL A 1 291 ? 4.343 -11.438 -8.579 1.00 88.12 291 VAL A O 1
ATOM 2292 N N . ALA A 1 292 ? 4.434 -9.338 -7.764 1.00 89.38 292 ALA A N 1
ATOM 2293 C CA . ALA A 1 292 ? 5.042 -8.760 -8.958 1.00 89.38 292 ALA A CA 1
ATOM 2294 C C . ALA A 1 292 ? 6.372 -9.455 -9.291 1.00 89.38 292 ALA A C 1
ATOM 2296 O O . ALA A 1 292 ? 6.518 -9.978 -10.388 1.00 89.38 292 ALA A O 1
ATOM 2297 N N . ALA A 1 293 ? 7.296 -9.550 -8.329 1.00 92.69 293 ALA A N 1
ATOM 2298 C CA . ALA A 1 293 ? 8.587 -10.212 -8.518 1.00 92.69 293 ALA A CA 1
ATOM 2299 C C . ALA A 1 293 ? 8.431 -11.674 -8.960 1.00 92.69 293 ALA A C 1
ATOM 2301 O O . ALA A 1 293 ? 9.095 -12.114 -9.897 1.00 92.69 293 ALA A O 1
ATOM 2302 N N . TRP A 1 294 ? 7.519 -12.421 -8.329 1.00 92.19 294 TRP A N 1
ATOM 2303 C CA . TRP A 1 294 ? 7.284 -13.833 -8.638 1.00 92.19 294 TRP A CA 1
ATOM 2304 C C . TRP A 1 294 ? 6.727 -14.048 -10.051 1.00 92.19 294 TRP A C 1
ATOM 2306 O O . TRP A 1 294 ? 7.080 -15.021 -10.723 1.00 92.19 294 TRP A O 1
ATOM 2316 N N . GLN A 1 295 ? 5.868 -13.138 -10.516 1.00 86.44 295 GLN A N 1
ATOM 2317 C CA . GLN A 1 295 ? 5.304 -13.187 -11.866 1.00 86.44 295 GLN A CA 1
ATOM 2318 C C . GLN A 1 295 ? 6.334 -12.841 -12.948 1.00 86.44 295 GLN A C 1
ATOM 2320 O O . GLN A 1 295 ? 6.199 -13.312 -14.079 1.00 86.44 295 GLN A O 1
ATOM 2325 N N . THR A 1 296 ? 7.340 -12.026 -12.621 1.00 86.81 296 THR A N 1
ATOM 2326 C CA . THR A 1 296 ? 8.254 -11.441 -13.612 1.00 86.81 296 THR A CA 1
ATOM 2327 C C . THR A 1 296 ? 9.632 -12.084 -13.647 1.00 86.81 296 THR A C 1
ATOM 2329 O O . THR A 1 296 ? 10.293 -12.013 -14.681 1.00 86.81 296 THR A O 1
ATOM 2332 N N . THR A 1 297 ? 10.091 -12.686 -12.547 1.00 88.69 297 THR A N 1
ATOM 2333 C CA . THR A 1 297 ? 11.406 -13.334 -12.514 1.00 88.69 297 THR A CA 1
ATOM 2334 C C . THR A 1 297 ? 11.434 -14.573 -13.410 1.00 88.69 297 THR A C 1
ATOM 2336 O O . THR A 1 297 ? 10.494 -15.376 -13.446 1.00 88.69 297 THR A O 1
ATOM 2339 N N . VAL A 1 298 ? 12.536 -14.727 -14.140 1.00 86.56 298 VAL A N 1
ATOM 2340 C CA . VAL A 1 298 ? 12.837 -15.921 -14.941 1.00 86.56 298 VAL A CA 1
ATOM 2341 C C . VAL A 1 298 ? 13.832 -16.846 -14.240 1.00 86.56 298 VAL A C 1
ATOM 2343 O O . VAL A 1 298 ? 14.020 -17.976 -14.688 1.00 86.56 298 VAL A O 1
ATOM 2346 N N . ASP A 1 299 ? 14.445 -16.394 -13.142 1.00 88.69 299 ASP A N 1
ATOM 2347 C CA . ASP A 1 299 ? 15.374 -17.194 -12.352 1.00 88.69 299 ASP A CA 1
ATOM 2348 C C . ASP A 1 299 ? 14.592 -18.194 -11.477 1.00 88.69 299 ASP A C 1
ATOM 2350 O O . ASP A 1 299 ? 13.853 -17.785 -10.571 1.00 88.69 299 ASP A O 1
ATOM 2354 N N . PRO A 1 300 ? 14.743 -19.513 -11.705 1.00 89.88 300 PRO A N 1
ATOM 2355 C CA . PRO A 1 300 ? 14.045 -20.526 -10.922 1.00 89.88 300 PRO A CA 1
ATOM 2356 C C . PRO A 1 300 ? 14.415 -20.500 -9.432 1.00 89.88 300 PRO A C 1
ATOM 2358 O O . PRO A 1 300 ? 13.575 -20.848 -8.602 1.00 89.88 300 PRO A O 1
ATOM 2361 N N . VAL A 1 301 ? 15.633 -20.078 -9.073 1.00 92.06 301 VAL A N 1
ATOM 2362 C CA . VAL A 1 301 ? 16.083 -20.012 -7.675 1.00 92.06 301 VAL A CA 1
ATOM 2363 C C . VAL A 1 301 ? 15.390 -18.862 -6.952 1.00 92.06 301 VAL A C 1
ATOM 2365 O O . VAL A 1 301 ? 14.799 -19.071 -5.891 1.00 92.06 301 VAL A O 1
ATOM 2368 N N . GLN A 1 302 ? 15.397 -17.662 -7.539 1.00 91.44 302 GLN A N 1
ATOM 2369 C CA . GLN A 1 302 ? 14.642 -16.531 -6.993 1.00 91.44 302 GLN A CA 1
ATOM 2370 C C . GLN A 1 302 ? 13.149 -16.834 -6.916 1.00 91.44 302 GLN A C 1
ATOM 2372 O O . GLN A 1 302 ? 12.511 -16.509 -5.915 1.00 91.44 302 GLN A O 1
ATOM 2377 N N . LYS A 1 303 ? 12.592 -17.485 -7.942 1.00 91.56 303 LYS A N 1
ATOM 2378 C CA . LYS A 1 303 ? 11.179 -17.857 -7.961 1.00 91.56 303 LYS A CA 1
ATOM 2379 C C . LYS A 1 303 ? 10.806 -18.768 -6.793 1.00 91.56 303 LYS A C 1
ATOM 2381 O O . LYS A 1 303 ? 9.834 -18.476 -6.102 1.00 91.56 303 LYS A O 1
ATOM 2386 N N . ALA A 1 304 ? 11.600 -19.807 -6.533 1.00 91.81 304 ALA A N 1
ATOM 2387 C CA . ALA A 1 304 ? 11.388 -20.707 -5.401 1.00 91.81 304 ALA A CA 1
ATOM 2388 C C . ALA A 1 304 ? 11.481 -19.973 -4.049 1.00 91.81 304 ALA A C 1
ATOM 2390 O O . ALA A 1 304 ? 10.647 -20.179 -3.170 1.00 91.81 304 ALA A O 1
ATOM 2391 N N . LEU A 1 305 ? 12.447 -19.062 -3.898 1.00 93.50 305 LEU A N 1
ATOM 2392 C CA . LEU A 1 305 ? 12.610 -18.272 -2.674 1.00 93.50 305 LEU A CA 1
ATOM 2393 C C . LEU A 1 305 ? 11.436 -17.305 -2.433 1.00 93.50 305 LEU A C 1
ATOM 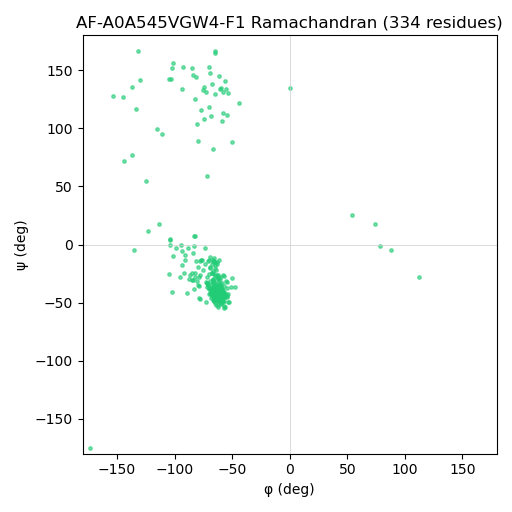2395 O O . LEU A 1 305 ? 10.987 -17.127 -1.296 1.00 93.50 305 LEU A O 1
ATOM 2399 N N . LEU A 1 306 ? 10.921 -16.690 -3.501 1.00 92.56 306 LEU A N 1
ATOM 2400 C CA . LEU A 1 306 ? 9.717 -15.862 -3.453 1.00 92.56 306 LEU A CA 1
ATOM 2401 C C . LEU A 1 306 ? 8.501 -16.697 -3.032 1.00 92.56 306 LEU A C 1
ATOM 2403 O O . LEU A 1 306 ? 7.775 -16.267 -2.140 1.00 92.56 306 LEU A O 1
ATOM 2407 N N . GLU A 1 307 ? 8.310 -17.892 -3.603 1.00 90.81 307 GLU A N 1
ATOM 2408 C CA . GLU A 1 307 ? 7.218 -18.812 -3.234 1.00 90.81 307 GLU A CA 1
ATOM 2409 C C . GLU A 1 307 ? 7.267 -19.199 -1.755 1.00 90.81 307 GLU A C 1
ATOM 2411 O O . GLU A 1 307 ? 6.258 -19.102 -1.053 1.00 90.81 307 GLU A O 1
ATOM 2416 N N . GLU A 1 308 ? 8.445 -19.581 -1.262 1.00 91.44 308 GLU A N 1
ATOM 2417 C CA . GLU A 1 308 ? 8.643 -19.942 0.141 1.00 91.44 308 GLU A CA 1
ATOM 2418 C C . GLU A 1 308 ? 8.319 -18.765 1.069 1.00 91.44 308 GLU A C 1
ATOM 2420 O O . GLU A 1 308 ? 7.549 -18.899 2.026 1.00 91.44 308 GLU A O 1
ATOM 2425 N N . THR A 1 309 ? 8.849 -17.582 0.757 1.00 91.50 309 THR A N 1
ATOM 2426 C CA . THR A 1 309 ? 8.632 -16.378 1.566 1.00 91.50 309 THR A CA 1
ATOM 2427 C C . THR A 1 309 ? 7.161 -15.946 1.540 1.00 91.50 309 THR A C 1
ATOM 2429 O O . THR A 1 309 ? 6.598 -15.583 2.576 1.00 91.50 309 THR A O 1
ATOM 2432 N N . MET A 1 310 ? 6.503 -16.019 0.379 1.00 88.88 310 MET A N 1
ATOM 2433 C CA . MET A 1 310 ? 5.071 -15.740 0.239 1.00 88.88 310 MET A CA 1
ATOM 2434 C C . MET A 1 310 ? 4.228 -16.701 1.079 1.00 88.88 310 MET A C 1
ATOM 2436 O O . MET A 1 310 ? 3.295 -16.253 1.742 1.00 88.88 310 MET A O 1
ATOM 2440 N N . GLU A 1 311 ? 4.569 -17.991 1.125 1.00 85.88 311 GLU A N 1
ATOM 2441 C CA . GLU A 1 311 ? 3.862 -18.964 1.964 1.00 85.88 311 GLU A CA 1
ATOM 2442 C C . GLU A 1 311 ? 4.040 -18.668 3.461 1.00 85.88 311 GLU A C 1
ATOM 2444 O O . GLU A 1 311 ? 3.080 -18.748 4.233 1.00 85.88 311 GLU A O 1
ATOM 2449 N N . VAL A 1 312 ? 5.238 -18.253 3.889 1.00 87.06 312 VAL A N 1
ATOM 2450 C CA . VAL A 1 312 ? 5.482 -17.824 5.276 1.00 87.06 312 VAL A CA 1
ATOM 2451 C C . VAL A 1 312 ? 4.607 -16.626 5.649 1.00 87.06 312 VAL A C 1
ATOM 2453 O O . VAL A 1 312 ? 4.009 -16.631 6.728 1.00 87.06 312 VAL A O 1
ATOM 2456 N N . LEU A 1 313 ? 4.509 -15.626 4.771 1.00 84.00 313 LEU A N 1
ATOM 2457 C CA . LEU A 1 313 ? 3.686 -14.435 4.989 1.00 84.00 313 LEU A CA 1
ATOM 2458 C C . LEU A 1 313 ? 2.183 -14.738 4.884 1.00 84.00 313 LEU A C 1
ATOM 2460 O O . LEU A 1 313 ? 1.387 -14.152 5.614 1.00 84.00 313 LEU A O 1
ATOM 2464 N N . ARG A 1 314 ? 1.769 -15.678 4.025 1.00 77.88 314 ARG A N 1
ATOM 2465 C CA . ARG A 1 314 ? 0.366 -16.106 3.886 1.00 77.88 314 ARG A CA 1
ATOM 2466 C C . ARG A 1 314 ? -0.175 -16.729 5.169 1.00 77.88 314 ARG A C 1
ATOM 2468 O O . ARG A 1 314 ? -1.328 -16.497 5.523 1.00 77.88 314 ARG A O 1
ATOM 2475 N N . ARG A 1 315 ? 0.651 -17.479 5.904 1.00 78.38 315 ARG A N 1
ATOM 2476 C CA . ARG A 1 315 ? 0.261 -18.116 7.178 1.00 78.38 315 ARG A CA 1
ATOM 2477 C C . ARG A 1 315 ? -0.145 -17.133 8.277 1.00 78.38 315 ARG A C 1
ATOM 2479 O O . ARG A 1 315 ? -0.685 -17.577 9.289 1.00 78.38 315 ARG A O 1
ATOM 2486 N N . ASP A 1 316 ? 0.127 -15.843 8.109 1.00 75.94 316 ASP A N 1
ATOM 2487 C CA . ASP A 1 316 ? -0.294 -14.794 9.040 1.00 75.94 316 ASP A CA 1
ATOM 2488 C C . ASP A 1 316 ? -1.760 -14.379 8.850 1.00 75.94 316 ASP A C 1
ATOM 2490 O O . ASP A 1 316 ? -2.360 -13.812 9.759 1.00 75.94 316 ASP A O 1
ATOM 2494 N N . ALA A 1 317 ? -2.345 -14.685 7.690 1.00 66.81 317 ALA A N 1
ATOM 2495 C CA . ALA A 1 317 ? -3.742 -14.422 7.365 1.00 66.81 317 ALA A CA 1
ATOM 2496 C C . ALA A 1 317 ? -4.284 -15.580 6.498 1.00 66.81 317 ALA A C 1
ATOM 2498 O O . ALA A 1 317 ? -4.455 -15.427 5.286 1.00 66.81 317 ALA A O 1
ATOM 2499 N N . PRO A 1 318 ? -4.500 -16.768 7.102 1.00 55.94 318 PRO A N 1
ATOM 2500 C CA . PRO A 1 318 ? -4.682 -18.032 6.383 1.00 55.94 318 PRO A CA 1
ATOM 2501 C C . PRO A 1 318 ? -5.973 -18.111 5.560 1.00 55.94 318 PRO A C 1
ATOM 2503 O O . PRO A 1 318 ? -6.009 -18.873 4.596 1.00 55.94 318 PRO A O 1
ATOM 2506 N N . GLU A 1 319 ? -7.002 -17.341 5.929 1.00 58.47 319 GLU A N 1
ATOM 2507 C CA . GLU A 1 319 ? -8.260 -17.232 5.174 1.00 58.47 319 GLU A CA 1
ATOM 2508 C C . GLU A 1 319 ? -8.239 -16.086 4.146 1.00 58.47 319 GLU A C 1
ATOM 2510 O O . GLU A 1 319 ? -9.072 -16.055 3.241 1.00 58.47 319 GLU A O 1
ATOM 2515 N N . SER A 1 320 ? -7.254 -15.181 4.234 1.00 54.78 320 SER A N 1
ATOM 2516 C CA . SER A 1 320 ? -7.098 -14.068 3.297 1.00 54.78 320 SER A CA 1
ATOM 2517 C C . SER A 1 320 ? -6.525 -14.552 1.963 1.00 54.78 320 SER A C 1
ATOM 2519 O O . SER A 1 320 ? -5.558 -15.311 1.945 1.00 54.78 320 SER A O 1
ATOM 2521 N N . GLN A 1 321 ? -7.157 -14.100 0.876 1.00 55.88 321 GLN A N 1
ATOM 2522 C CA . GLN A 1 321 ? -6.843 -14.262 -0.554 1.00 55.88 321 GLN A CA 1
ATOM 2523 C C . GLN A 1 321 ? -5.591 -15.072 -0.958 1.00 55.88 321 GLN A C 1
ATOM 2525 O O . GLN A 1 321 ? -4.464 -14.806 -0.537 1.00 55.88 321 GLN A O 1
ATOM 2530 N N . ASP A 1 322 ? -5.774 -15.943 -1.956 1.00 56.53 322 ASP A N 1
ATOM 2531 C CA . ASP A 1 322 ? -4.688 -16.545 -2.733 1.00 56.53 322 ASP A CA 1
ATOM 2532 C C . ASP A 1 322 ? -3.782 -15.447 -3.321 1.00 56.53 322 ASP A C 1
ATOM 2534 O O . ASP A 1 322 ? -4.180 -14.720 -4.237 1.00 56.53 322 ASP A O 1
ATOM 2538 N N . TRP A 1 323 ? -2.542 -15.341 -2.831 1.00 58.59 323 TRP A N 1
ATOM 2539 C CA . TRP A 1 323 ? -1.537 -14.369 -3.289 1.00 58.59 323 TRP A CA 1
ATOM 2540 C C . TRP A 1 323 ? -1.387 -14.281 -4.827 1.00 58.59 323 TRP A C 1
ATOM 2542 O O . TRP A 1 323 ? -1.244 -13.166 -5.330 1.00 58.59 323 TRP A O 1
ATOM 2552 N N . PRO A 1 324 ? -1.488 -15.382 -5.609 1.00 43.22 324 PRO A N 1
ATOM 2553 C CA . PRO A 1 324 ? -1.385 -15.335 -7.071 1.00 43.22 324 PRO A CA 1
ATOM 2554 C C . PRO A 1 324 ? -2.508 -14.567 -7.782 1.00 43.22 324 PRO A C 1
ATOM 2556 O O . PRO A 1 324 ? -2.367 -14.244 -8.958 1.00 43.22 324 PRO A O 1
ATOM 2559 N N . SER A 1 325 ? -3.624 -14.278 -7.106 1.00 46.69 325 SER A N 1
ATOM 2560 C CA . SER A 1 325 ? -4.757 -13.556 -7.703 1.00 46.69 325 SER A CA 1
ATOM 2561 C C . SER A 1 325 ? -4.607 -12.029 -7.669 1.00 46.69 325 SER A C 1
ATOM 2563 O O . SER A 1 325 ? -5.396 -11.328 -8.298 1.00 46.69 325 SER A O 1
ATOM 2565 N N . PHE A 1 326 ? -3.576 -11.511 -6.984 1.00 44.41 326 PHE A N 1
ATOM 2566 C CA . PHE A 1 326 ? -3.450 -10.088 -6.658 1.00 44.41 326 PHE A CA 1
ATOM 2567 C C . PHE A 1 326 ? -2.858 -9.212 -7.774 1.00 44.41 326 PHE A C 1
ATOM 2569 O O . PHE A 1 326 ? -2.841 -7.995 -7.625 1.00 44.41 326 PHE A O 1
ATOM 2576 N N . ILE A 1 327 ? -2.479 -9.746 -8.938 1.00 47.16 327 ILE A N 1
ATOM 2577 C CA . ILE A 1 327 ? -2.159 -8.925 -10.123 1.00 47.16 327 ILE A CA 1
ATOM 2578 C C . ILE A 1 327 ? -2.625 -9.688 -11.372 1.00 47.16 327 ILE A C 1
ATOM 2580 O O . ILE A 1 327 ? -2.253 -10.859 -11.518 1.00 47.16 327 ILE A O 1
ATOM 2584 N N . PRO A 1 328 ? -3.433 -9.083 -12.272 1.00 43.03 328 PRO A N 1
ATOM 2585 C CA . PRO A 1 328 ? -3.716 -9.679 -13.568 1.00 43.03 328 PRO A CA 1
ATOM 2586 C C . PRO A 1 328 ? -2.392 -9.992 -14.227 1.00 43.03 328 PRO A C 1
ATOM 2588 O O . PRO A 1 328 ? -1.506 -9.156 -14.279 1.00 43.03 328 PRO A O 1
ATOM 2591 N N . ASN A 1 329 ? -2.262 -11.209 -14.709 1.00 46.16 329 ASN A N 1
ATOM 2592 C CA . ASN A 1 329 ? -1.053 -11.723 -15.308 1.00 46.16 329 ASN A CA 1
ATOM 2593 C C . ASN A 1 329 ? -0.799 -10.949 -16.628 1.00 46.16 329 ASN A C 1
ATOM 2595 O O . ASN A 1 329 ? -1.213 -11.410 -17.691 1.00 46.16 329 ASN A O 1
ATOM 2599 N N . ILE A 1 330 ? -0.204 -9.744 -16.553 1.00 49.50 330 ILE A N 1
ATOM 2600 C CA . ILE A 1 330 ? -0.093 -8.748 -17.647 1.00 49.50 330 ILE A CA 1
ATOM 2601 C C . ILE A 1 330 ? 0.565 -9.376 -18.881 1.00 49.50 330 ILE A C 1
ATOM 2603 O O . ILE A 1 330 ? 0.242 -9.045 -20.017 1.00 49.50 330 ILE A O 1
ATOM 2607 N N . ILE A 1 331 ? 1.460 -10.338 -18.656 1.00 46.56 331 ILE A N 1
ATOM 2608 C CA . ILE A 1 331 ? 2.193 -11.047 -19.706 1.00 46.56 331 ILE A CA 1
ATOM 2609 C C . ILE A 1 331 ? 1.385 -12.232 -20.273 1.00 46.56 331 ILE A C 1
ATOM 2611 O O . ILE A 1 331 ? 1.507 -12.551 -21.455 1.00 46.56 331 ILE A O 1
ATOM 2615 N N . TYR A 1 332 ? 0.520 -12.878 -19.483 1.00 40.69 332 TYR A N 1
ATOM 2616 C CA . TYR A 1 332 ? -0.258 -14.040 -19.944 1.00 40.69 332 TYR A CA 1
ATOM 2617 C C . TYR A 1 332 ? -1.571 -13.659 -20.636 1.00 40.69 332 TYR A C 1
ATOM 2619 O O . TYR A 1 332 ? -2.017 -14.401 -21.508 1.00 40.69 332 TYR A O 1
ATOM 2627 N N . SER A 1 333 ? -2.168 -12.504 -20.326 1.00 38.94 333 SER A N 1
ATOM 2628 C CA . SER A 1 333 ? -3.367 -12.007 -21.023 1.00 38.94 333 SER A CA 1
ATOM 2629 C C . SER A 1 333 ? -3.120 -11.645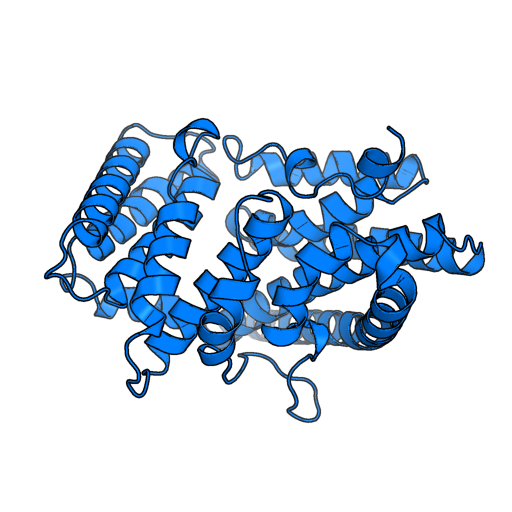 -22.494 1.00 38.94 333 SER A C 1
ATOM 2631 O O . SER A 1 333 ? -4.078 -11.510 -23.248 1.00 38.94 333 SER A O 1
ATOM 2633 N N . HIS A 1 334 ? -1.857 -11.508 -22.909 1.00 40.53 334 HIS A N 1
ATOM 2634 C CA . HIS A 1 334 ? -1.453 -11.229 -24.291 1.00 40.53 334 HIS A CA 1
ATOM 2635 C C . HIS A 1 334 ? -0.885 -12.451 -25.038 1.00 40.53 334 HIS A C 1
ATOM 2637 O O . HIS A 1 334 ? -0.449 -12.310 -26.179 1.00 40.53 334 HIS A O 1
ATOM 2643 N N . ARG A 1 335 ? -0.886 -13.642 -24.416 1.00 35.53 335 ARG A N 1
ATOM 2644 C CA . ARG A 1 335 ? -0.523 -14.922 -25.059 1.00 35.53 335 ARG A CA 1
ATOM 2645 C C . ARG A 1 335 ? -1.727 -15.707 -25.610 1.00 35.53 335 ARG A C 1
ATOM 2647 O O . ARG A 1 335 ? -1.509 -16.790 -26.147 1.00 35.53 335 ARG A O 1
ATOM 2654 N N . ALA A 1 336 ? -2.953 -15.199 -25.456 1.00 28.83 336 ALA A N 1
ATOM 2655 C CA . ALA A 1 336 ? -4.188 -15.831 -25.932 1.00 28.83 336 ALA A CA 1
ATOM 2656 C C . ALA A 1 336 ? -4.707 -15.184 -27.219 1.00 28.83 336 ALA A C 1
ATOM 2658 O O . ALA A 1 336 ? -4.730 -13.931 -27.271 1.00 28.83 336 ALA A O 1
#

Sequence (336 aa):
MSHWLGDLPKRFGSNKALDAAIQGVIASFPCLYSKTVTQRALSAYDEALRYVRLSLQDARTNVDTECMSALFLLHVMHDWIGKRQDADGIFELGISYALRSAKRGTALSEFERAVRRTISICIILESFHRRDINLEQLIGTLLITEGPRPYTRADGKAYSSLTIASLVKLPTLFQEPKRHLEHIKQDYKILRLEVPLLRKQLIELREYAASQVAMGQLPPPALNRLISSVRAGYALALSIQINFGSVIQYYEPDLDFQTELDGLCGQALELAALVEDCRPIGSGVARLPMVAAWQTTVDPVQKALLEETMEVLRRDAPESQDWPSFIPNIIYSHRA

Nearest PDB structures (foldseek):
  8qai-assembly2_B  TM=2.748E-01  e=3.395E-01  synthetic construct
  2wzk-assembly1_A  TM=1.861E-01  e=1.612E+00  Mus musculus
  8rtc-assembly2_B  TM=2.195E-01  e=5.468E+00  Bacillus phage phi3T
  5uwi-assembly1_C  TM=2.404E-01  e=7.342E+00  Saccharomyces cerevisiae

Secondary structure (DSSP, 8-state):
--GGGGGGGGGTTS-HHHHHHHHHHHHHHHHHHHT---HHHHHHHHHHHHHHHHHHH-SSS---HHHHHHHHHHHHHHHHH--GGG-TTHHHHHHHHHHHHHT------HHHHHHHHHHHHHHHHHTTT-TT--HHHHHHHHHTT----S---TTSPPPGGGSHHHHTTHHHHHHSTTTTHHHHHHHHHHHHHHHHHHHHHHHHHHHHHHHHHHTTPPPPHHHHHHHHHHHHHHHHHHHHHHHHHHHHHHHS--HHHHHHHHHHHHHHHHHHHHTGGGTTTTHHHHHHHHHHHHHH---HHHHHHHHHHHHHHHTTSTTS--GGGSS--TTTTT--